Protein AF-H0ETG5-F1 (afdb_monomer_lite)

Radius of gyration: 20.88 Å; chains: 1; bounding box: 58×65×49 Å

Organism: Glarea lozoyensis (strain ATCC 74030 / MF5533) (NCBI:txid1104152)

Sequence (298 aa):
MPDQGTIQVAQPKKNILLLIADGQYGLAGKQHHFVIFDNITTSPAFFRDNGYLTGLIGKIHVGPYSAYPWHVQKESSTRDVAWVADQAEEFFEQATKEEKPFFLTVGYIDPHRDMTRSGFGNQDIFDARTKDVPYDPASVEVPPYINNLEESRFEYSEYYRAISRLDQGVGFILEKLRASGVRLPFIVRCPGAASKGIENPNMVSYVDIFPTFLDWAGLSQKAPKGLAGVSILPIIDKTNVVPESEWKHHVFGSHTFHEPGVWTFLSLQISMARLLGTGFDIRNLWGRRGTSWLDRES

Structure (mmCIF, N/CA/C/O backbone):
data_AF-H0ETG5-F1
#
_entry.id   AF-H0ETG5-F1
#
loop_
_atom_site.group_PDB
_atom_site.id
_atom_site.type_symbol
_atom_site.label_atom_id
_atom_site.label_alt_id
_atom_site.label_comp_id
_atom_site.label_asym_id
_atom_site.label_entity_id
_atom_site.label_seq_id
_atom_site.pdbx_PDB_ins_code
_atom_site.Cartn_x
_atom_site.Cartn_y
_atom_site.Cartn_z
_atom_site.occupancy
_atom_site.B_iso_or_equiv
_atom_site.auth_seq_id
_atom_site.auth_comp_id
_atom_site.auth_asym_id
_atom_site.auth_atom_id
_atom_site.pdbx_PDB_model_num
ATOM 1 N N . MET A 1 1 ? -31.976 42.751 22.469 1.00 30.45 1 MET A N 1
ATOM 2 C CA . MET A 1 1 ? -31.735 41.308 22.663 1.00 30.45 1 MET A CA 1
ATOM 3 C C . MET A 1 1 ? -31.438 40.703 21.303 1.00 30.45 1 MET A C 1
ATOM 5 O O . MET A 1 1 ? -32.350 40.713 20.486 1.00 30.45 1 MET A O 1
ATOM 9 N N . PRO A 1 2 ? -30.198 40.282 21.012 1.00 27.48 2 PRO A N 1
ATOM 10 C CA . PRO A 1 2 ? -29.881 39.625 19.754 1.00 27.48 2 PRO A CA 1
ATOM 11 C C . PRO A 1 2 ? -29.632 38.120 19.945 1.00 27.48 2 PRO A C 1
ATOM 13 O O . PRO A 1 2 ? -28.805 37.706 20.753 1.00 27.48 2 PRO A O 1
ATOM 16 N N . ASP A 1 3 ? -30.435 37.353 19.215 1.00 25.72 3 ASP A N 1
ATOM 17 C CA . ASP A 1 3 ? -30.126 36.134 18.460 1.00 25.72 3 ASP A CA 1
ATOM 18 C C . ASP A 1 3 ? -28.834 35.364 18.824 1.00 25.72 3 ASP A C 1
ATOM 20 O O . ASP A 1 3 ? -27.724 35.756 18.458 1.00 25.72 3 ASP A O 1
ATOM 24 N N . GLN A 1 4 ? -28.979 34.226 19.516 1.00 25.61 4 GLN A N 1
ATOM 25 C CA . GLN A 1 4 ? -27.905 33.244 19.684 1.00 25.61 4 GLN A CA 1
ATOM 26 C C . GLN A 1 4 ? -27.999 32.185 18.583 1.00 25.61 4 GLN A C 1
ATOM 28 O O . GLN A 1 4 ? -28.625 31.137 18.743 1.00 25.61 4 GLN A O 1
ATOM 33 N N . GLY A 1 5 ? -27.334 32.476 17.464 1.00 22.48 5 GLY A N 1
ATOM 34 C CA . GLY A 1 5 ? -27.033 31.503 16.422 1.00 22.48 5 GLY A CA 1
ATOM 35 C C . GLY A 1 5 ? -26.230 30.336 16.995 1.00 22.48 5 GLY A C 1
ATOM 36 O O . GLY A 1 5 ? -25.149 30.501 17.561 1.00 22.48 5 GLY A O 1
ATOM 37 N N . THR A 1 6 ? -26.786 29.139 16.860 1.00 21.72 6 THR A N 1
ATOM 38 C CA . THR A 1 6 ? -26.172 27.874 17.250 1.00 21.72 6 THR A CA 1
ATOM 39 C C . THR A 1 6 ? -24.978 27.616 16.333 1.00 21.72 6 THR A C 1
ATOM 41 O O . THR A 1 6 ? -25.137 27.331 15.148 1.00 21.72 6 THR A O 1
ATOM 44 N N . ILE A 1 7 ? -23.761 27.720 16.870 1.00 20.39 7 ILE A N 1
ATOM 45 C CA . ILE A 1 7 ? -22.547 27.289 16.175 1.00 20.39 7 ILE A CA 1
ATOM 46 C C . ILE A 1 7 ? -22.588 25.757 16.113 1.00 20.39 7 ILE A C 1
ATOM 48 O O . ILE A 1 7 ? -22.225 25.072 17.069 1.00 20.39 7 ILE A O 1
ATOM 52 N N . GLN A 1 8 ? -23.041 25.203 14.987 1.00 18.75 8 GLN A N 1
ATOM 53 C CA . GLN A 1 8 ? -22.759 23.813 14.641 1.00 18.75 8 GLN A CA 1
ATOM 54 C C . GLN A 1 8 ? -21.259 23.694 14.351 1.00 18.75 8 GLN A C 1
ATOM 56 O O . GLN A 1 8 ? -20.796 23.910 13.233 1.00 18.75 8 GLN A O 1
ATOM 61 N N . VAL A 1 9 ? -20.479 23.353 15.377 1.00 20.62 9 VAL A N 1
ATOM 62 C CA . VAL A 1 9 ? -19.105 22.877 15.198 1.00 20.62 9 VAL A CA 1
ATOM 63 C C . VAL A 1 9 ? -19.199 21.474 14.597 1.00 20.62 9 VAL A C 1
ATOM 65 O O . VAL A 1 9 ? -19.322 20.483 15.316 1.00 20.62 9 VAL A O 1
ATOM 68 N N . ALA A 1 10 ? -19.195 21.388 13.267 1.00 21.06 10 ALA A N 1
ATOM 69 C CA . ALA A 1 10 ? -19.053 20.127 12.553 1.00 21.06 10 ALA A CA 1
ATOM 70 C C . ALA A 1 10 ? -17.699 19.498 12.928 1.00 21.06 10 ALA A C 1
ATOM 72 O O . ALA A 1 10 ? -16.641 19.934 12.477 1.00 21.06 10 ALA A O 1
ATOM 73 N N . GLN A 1 11 ? -17.735 18.490 13.800 1.00 20.48 11 GLN A N 1
ATOM 74 C CA . GLN A 1 11 ? -16.584 17.653 14.130 1.00 20.48 11 GLN A CA 1
ATOM 75 C C . GLN A 1 11 ? -16.089 16.976 12.835 1.00 20.48 11 GLN A C 1
ATOM 77 O O . GLN A 1 11 ? -16.896 16.326 12.161 1.00 20.48 11 GLN A O 1
ATOM 82 N N . PRO A 1 12 ? -14.807 17.090 12.439 1.00 26.25 12 PRO A N 1
ATOM 83 C CA . PRO A 1 12 ? -14.309 16.351 11.285 1.00 26.25 12 PRO A CA 1
ATOM 84 C C . PRO A 1 12 ? -14.375 14.849 11.599 1.00 26.25 12 PRO A C 1
ATOM 86 O O . PRO A 1 12 ? -13.766 14.383 12.560 1.00 26.25 12 PRO A O 1
ATOM 89 N N . LYS A 1 13 ? -15.155 14.093 10.814 1.00 29.94 13 LYS A N 1
ATOM 90 C CA . LYS A 1 13 ? -15.347 12.638 10.954 1.00 29.94 13 LYS A CA 1
ATOM 91 C C . LYS A 1 13 ? -13.988 11.906 10.879 1.00 29.94 13 LYS A C 1
ATOM 93 O O . LYS A 1 13 ? -13.446 11.728 9.791 1.00 29.94 13 LYS A O 1
ATOM 98 N N . LYS A 1 14 ? -13.444 11.464 12.020 1.00 37.03 14 LYS A N 1
ATOM 99 C CA . LYS A 1 14 ? -12.186 10.691 12.170 1.00 37.03 14 LYS A CA 1
ATOM 100 C C . LYS A 1 14 ? -12.365 9.197 11.820 1.00 37.03 14 LYS A C 1
ATOM 102 O O . LYS A 1 14 ? -12.048 8.319 12.613 1.00 37.03 14 LYS A O 1
ATOM 107 N N . ASN A 1 15 ? -12.934 8.890 10.654 1.00 41.12 15 ASN A N 1
ATOM 108 C CA . ASN A 1 15 ? -13.636 7.609 10.449 1.00 41.12 15 ASN A CA 1
ATOM 109 C C . ASN A 1 15 ? -13.062 6.714 9.335 1.00 41.12 15 ASN A C 1
ATOM 111 O O . ASN A 1 15 ? -13.741 5.793 8.885 1.00 41.12 15 ASN A O 1
ATOM 115 N N . ILE A 1 16 ? -11.861 7.009 8.829 1.00 46.75 16 ILE A N 1
ATOM 116 C CA . ILE A 1 16 ? -11.413 6.471 7.537 1.00 46.75 16 ILE A CA 1
ATOM 117 C C . ILE A 1 16 ? -9.978 5.985 7.610 1.00 46.75 16 ILE A C 1
ATOM 119 O O . ILE A 1 16 ? -9.098 6.706 8.086 1.00 46.75 16 ILE A O 1
ATOM 123 N N . LEU A 1 17 ? -9.775 4.762 7.120 1.00 50.59 17 LEU A N 1
ATOM 124 C CA . LEU A 1 17 ? -8.512 4.059 7.187 1.00 50.59 17 LEU A CA 1
ATOM 125 C C . LEU A 1 17 ? -8.243 3.307 5.880 1.00 50.59 17 LEU A C 1
ATOM 127 O O . LEU A 1 17 ? -8.940 2.351 5.538 1.00 50.59 17 LEU A O 1
ATOM 131 N N . LEU A 1 18 ? -7.229 3.753 5.143 1.00 40.06 18 LEU A N 1
ATOM 132 C CA . LEU A 1 18 ? -6.772 3.119 3.911 1.00 40.06 18 LEU A CA 1
ATOM 133 C C . LEU A 1 18 ? -5.344 2.623 4.127 1.00 40.06 18 LEU A C 1
ATOM 135 O O . LEU A 1 18 ? -4.454 3.417 4.427 1.00 40.06 18 LEU A O 1
ATOM 139 N N . LEU A 1 19 ? -5.134 1.318 3.969 1.00 48.31 19 LEU A N 1
ATOM 140 C CA . LEU A 1 19 ? -3.806 0.720 3.942 1.00 48.31 19 LEU A CA 1
ATOM 141 C C . LEU A 1 19 ? -3.481 0.315 2.505 1.00 48.31 19 LEU A C 1
ATOM 143 O O . LEU A 1 19 ? -4.121 -0.571 1.936 1.00 48.31 19 LEU A O 1
ATOM 147 N N . ILE A 1 20 ? -2.464 0.957 1.940 1.00 40.94 20 ILE A N 1
ATOM 148 C CA . ILE A 1 20 ? -1.807 0.511 0.713 1.00 40.94 20 ILE A CA 1
ATOM 149 C C . ILE A 1 20 ? -0.526 -0.173 1.177 1.00 40.94 20 ILE A C 1
ATOM 151 O O . ILE A 1 20 ? 0.328 0.477 1.777 1.00 40.94 20 ILE A O 1
ATOM 155 N N . ALA A 1 21 ? -0.435 -1.485 0.988 1.00 37.12 21 ALA A N 1
ATOM 156 C CA . ALA A 1 21 ? 0.714 -2.266 1.430 1.00 37.12 21 ALA A CA 1
ATOM 157 C C . ALA A 1 21 ? 1.105 -3.283 0.359 1.00 37.12 21 ALA A C 1
ATOM 159 O O . ALA A 1 21 ? 0.248 -3.978 -0.191 1.00 37.12 21 ALA A O 1
ATOM 160 N N . ASP A 1 22 ? 2.407 -3.426 0.126 1.00 32.19 22 ASP A N 1
ATOM 161 C CA . ASP A 1 22 ? 2.983 -4.611 -0.492 1.00 32.19 22 ASP A CA 1
ATOM 162 C C . ASP A 1 22 ? 3.127 -5.684 0.606 1.00 32.19 22 ASP A C 1
ATOM 164 O O . ASP A 1 22 ? 4.104 -5.770 1.338 1.00 32.19 22 ASP A O 1
ATOM 168 N N . GLY A 1 23 ? 2.058 -6.453 0.831 1.00 32.25 23 GLY A N 1
ATOM 169 C CA . GLY A 1 23 ? 1.892 -7.257 2.051 1.00 32.25 23 GLY A CA 1
ATOM 170 C C . GLY A 1 23 ? 3.112 -8.101 2.446 1.00 32.25 23 GLY A C 1
ATOM 171 O O . GLY A 1 23 ? 3.624 -8.841 1.612 1.00 32.25 23 GLY A O 1
ATOM 172 N N . GLN A 1 24 ? 3.555 -8.027 3.713 1.00 43.31 24 GLN A N 1
ATOM 173 C CA . GLN A 1 24 ? 4.664 -8.853 4.219 1.00 43.31 24 GLN A CA 1
ATOM 174 C C . GLN A 1 24 ? 4.756 -8.910 5.764 1.00 43.31 24 GLN A C 1
ATOM 176 O O . GLN A 1 24 ? 5.554 -8.223 6.397 1.00 43.31 24 GLN A O 1
ATOM 181 N N . TYR A 1 25 ? 3.999 -9.831 6.370 1.00 39.91 25 TYR A N 1
ATOM 182 C CA . TYR A 1 25 ? 4.439 -10.575 7.560 1.00 39.91 25 TYR A CA 1
ATOM 183 C C . TYR A 1 25 ? 4.266 -12.057 7.261 1.00 39.91 25 TYR A C 1
ATOM 185 O O . TYR A 1 25 ? 3.131 -12.511 7.186 1.00 39.91 25 TYR A O 1
ATOM 193 N N . GLY A 1 26 ? 5.378 -12.773 7.053 1.00 45.50 26 GLY A N 1
ATOM 194 C CA . GLY A 1 26 ? 5.388 -14.204 6.736 1.00 45.50 26 GLY A CA 1
ATOM 195 C C . GLY A 1 26 ? 4.554 -14.522 5.497 1.00 45.50 26 GLY A C 1
ATOM 196 O O . GLY A 1 26 ? 3.374 -14.821 5.618 1.00 45.50 26 GLY A O 1
ATOM 197 N N . LEU A 1 27 ? 5.156 -14.433 4.305 1.00 53.22 27 LEU A N 1
ATOM 198 C CA . LEU A 1 27 ? 4.478 -14.746 3.042 1.00 53.22 27 LEU A CA 1
ATOM 199 C C . LEU A 1 27 ? 3.750 -16.091 3.165 1.00 53.22 27 LEU A C 1
ATOM 201 O O . LEU A 1 27 ? 4.396 -17.143 3.183 1.00 53.22 27 LEU A O 1
ATOM 205 N N . ALA A 1 28 ? 2.414 -16.053 3.213 1.00 54.88 28 ALA A N 1
ATOM 206 C CA . ALA A 1 28 ? 1.577 -17.238 3.090 1.00 54.88 28 ALA A CA 1
ATOM 207 C C . ALA A 1 28 ? 1.639 -17.705 1.628 1.00 54.88 28 ALA A C 1
ATOM 209 O O . ALA A 1 28 ? 0.731 -17.500 0.826 1.00 54.88 28 ALA A O 1
ATOM 210 N N . GLY A 1 29 ? 2.799 -18.236 1.246 1.00 54.94 29 GLY A N 1
ATOM 211 C CA . GLY A 1 29 ? 3.072 -18.791 -0.067 1.00 54.94 29 GLY A CA 1
ATOM 212 C C . GLY A 1 29 ? 2.602 -20.237 -0.138 1.00 54.94 29 GLY A C 1
ATOM 213 O O . GLY A 1 29 ? 2.692 -20.981 0.842 1.00 54.94 29 GLY A O 1
ATOM 214 N N . LYS A 1 30 ? 2.155 -20.655 -1.328 1.00 55.03 30 LYS A N 1
ATOM 215 C CA . LYS A 1 30 ? 1.654 -22.016 -1.587 1.00 55.03 30 LYS A CA 1
ATOM 216 C C . LYS A 1 30 ? 2.641 -23.118 -1.178 1.00 55.03 30 LYS A C 1
ATOM 218 O O . LYS A 1 30 ? 2.188 -24.204 -0.845 1.00 55.03 30 LYS A O 1
ATOM 223 N N . GLN A 1 31 ? 3.955 -22.858 -1.206 1.00 58.12 31 GLN A N 1
ATOM 224 C CA . GLN A 1 31 ? 4.982 -23.854 -0.870 1.00 58.12 31 GLN A CA 1
ATOM 225 C C . GLN A 1 31 ? 5.400 -23.885 0.608 1.00 58.12 31 GLN A C 1
ATOM 227 O O . GLN A 1 31 ? 5.929 -24.898 1.056 1.00 58.12 31 GLN A O 1
ATOM 232 N N . HIS A 1 32 ? 5.215 -22.798 1.362 1.00 61.53 32 HIS A N 1
ATOM 233 C CA . HIS A 1 32 ? 5.801 -22.674 2.705 1.00 61.53 32 HIS A CA 1
ATOM 234 C C . HIS A 1 32 ? 4.783 -22.818 3.840 1.00 61.53 32 HIS A C 1
ATOM 236 O O . HIS A 1 32 ? 5.190 -22.982 4.985 1.00 61.53 32 HIS A O 1
ATOM 242 N N . HIS A 1 33 ? 3.478 -22.790 3.534 1.00 68.81 33 HIS A N 1
ATOM 243 C CA . HIS A 1 33 ? 2.388 -22.990 4.501 1.00 68.81 33 HIS A CA 1
ATOM 244 C C . HIS A 1 33 ? 2.453 -22.075 5.740 1.00 68.81 33 HIS A C 1
ATOM 246 O O . HIS A 1 33 ? 1.844 -22.382 6.764 1.00 68.81 33 HIS A O 1
ATOM 252 N N . PHE A 1 34 ? 3.162 -20.943 5.656 1.00 73.38 34 PHE A N 1
ATOM 253 C CA . PHE A 1 34 ? 3.165 -19.953 6.723 1.00 73.38 34 PHE A CA 1
ATOM 254 C C . PHE A 1 34 ? 1.763 -19.382 6.884 1.00 73.38 34 PHE A C 1
ATOM 256 O O . PHE A 1 34 ? 1.165 -18.869 5.938 1.00 73.38 34 PHE A O 1
ATOM 263 N N . VAL A 1 35 ? 1.256 -19.484 8.102 1.00 75.38 35 VAL A N 1
ATOM 264 C CA . VAL A 1 35 ? -0.015 -18.916 8.522 1.00 75.38 35 VAL A CA 1
ATOM 265 C C . VAL A 1 35 ? 0.173 -18.282 9.892 1.00 75.38 35 VAL A C 1
ATOM 267 O O . VAL A 1 35 ? 1.057 -18.679 10.656 1.00 75.38 35 VAL A O 1
ATOM 270 N N . ILE A 1 36 ? -0.638 -17.276 10.200 1.00 74.38 36 ILE A N 1
ATOM 271 C CA . ILE A 1 36 ? -0.694 -16.720 11.550 1.00 74.38 36 ILE A CA 1
ATOM 272 C C . ILE A 1 36 ? -1.330 -17.730 12.513 1.00 74.38 36 ILE A C 1
ATOM 274 O O . ILE A 1 36 ? -2.101 -18.595 12.102 1.00 74.38 36 ILE A O 1
ATOM 278 N N . PHE A 1 37 ? -1.019 -17.607 13.803 1.00 77.12 37 PHE A N 1
ATOM 279 C CA . PHE A 1 37 ? -1.675 -18.397 14.843 1.00 77.12 37 PHE A CA 1
ATOM 280 C C . PHE A 1 37 ? -3.140 -17.972 15.024 1.00 77.12 37 PHE A C 1
ATOM 282 O O . PHE A 1 37 ? -3.463 -16.788 14.919 1.00 77.12 37 PHE A O 1
ATOM 289 N N . ASP A 1 38 ? -4.007 -18.923 15.378 1.00 80.12 38 ASP A N 1
ATOM 290 C CA . ASP A 1 38 ? -5.460 -18.713 15.513 1.00 80.12 38 ASP A CA 1
ATOM 291 C C . ASP A 1 38 ? -5.851 -17.653 16.559 1.00 80.12 38 ASP A C 1
ATOM 293 O O . ASP A 1 38 ? -6.933 -17.074 16.499 1.00 80.12 38 ASP A O 1
ATOM 297 N N . ASN A 1 39 ? -4.978 -17.385 17.533 1.00 79.31 39 ASN A N 1
ATOM 298 C CA . ASN A 1 39 ? -5.208 -16.400 18.589 1.00 79.31 39 ASN A CA 1
ATOM 299 C C . ASN A 1 39 ? -4.813 -14.965 18.197 1.00 79.31 39 ASN A C 1
ATOM 301 O O . ASN A 1 39 ? -4.944 -14.056 19.019 1.00 79.31 39 ASN A O 1
ATOM 305 N N . ILE A 1 40 ? -4.307 -14.748 16.979 1.00 80.75 40 ILE A N 1
ATOM 306 C CA . ILE A 1 40 ? -3.924 -13.423 16.495 1.00 80.75 40 ILE A CA 1
ATOM 307 C C . ILE A 1 40 ? -5.141 -12.724 15.895 1.00 80.75 40 ILE A C 1
ATOM 309 O O . ILE A 1 40 ? -5.690 -13.136 14.875 1.00 80.75 40 ILE A O 1
ATOM 313 N N . THR A 1 41 ? -5.538 -11.605 16.499 1.00 83.56 41 THR A N 1
ATOM 314 C CA . THR A 1 41 ? -6.557 -10.727 15.920 1.00 83.56 41 THR A CA 1
ATOM 315 C C . THR A 1 41 ? -5.961 -9.927 14.766 1.00 83.56 41 THR A C 1
ATOM 317 O O . THR A 1 41 ? -5.024 -9.152 14.953 1.00 83.56 41 THR A O 1
ATOM 320 N N . THR A 1 42 ? -6.522 -10.088 13.570 1.00 85.69 42 THR A N 1
ATOM 321 C CA . THR A 1 42 ? -6.094 -9.354 12.374 1.00 85.69 42 THR A CA 1
ATOM 322 C C . THR A 1 42 ? -6.796 -8.002 12.267 1.00 85.69 42 THR A C 1
ATOM 324 O O . THR A 1 42 ? -7.896 -7.817 12.789 1.00 85.69 42 THR A O 1
ATOM 327 N N . SER A 1 43 ? -6.200 -7.051 11.541 1.00 85.06 43 SER A N 1
ATOM 328 C CA . SER A 1 43 ? -6.828 -5.753 11.261 1.00 85.06 43 SER A CA 1
ATOM 329 C C . SER A 1 43 ? -8.246 -5.871 10.675 1.00 85.06 43 SER A C 1
ATOM 331 O O . SER A 1 43 ? -9.149 -5.242 11.226 1.00 85.06 43 SER A O 1
ATOM 333 N N . PRO A 1 44 ? -8.511 -6.668 9.615 1.00 86.94 44 PRO A N 1
ATOM 334 C CA . PRO A 1 44 ? -9.871 -6.795 9.094 1.00 86.94 44 PRO A CA 1
ATOM 335 C C . PRO A 1 44 ? -10.850 -7.417 10.092 1.00 86.94 44 PRO A C 1
ATOM 337 O O . PRO A 1 44 ? -11.991 -6.967 10.126 1.00 86.94 44 PRO A O 1
ATOM 340 N N . ALA A 1 45 ? -10.430 -8.383 10.920 1.00 89.25 45 ALA A N 1
ATOM 341 C CA . ALA A 1 45 ? -11.278 -8.917 11.989 1.00 89.25 45 ALA A CA 1
ATOM 342 C C . ALA A 1 45 ? -11.612 -7.830 13.019 1.00 89.25 45 ALA A C 1
ATOM 344 O O . ALA A 1 45 ? -12.778 -7.556 13.288 1.00 89.25 45 ALA A O 1
ATOM 345 N N . PHE A 1 46 ? -10.589 -7.127 13.508 1.00 89.25 46 PHE A N 1
ATOM 346 C CA . PHE A 1 46 ? -10.746 -6.082 14.510 1.00 89.25 46 PHE A CA 1
ATOM 347 C C . PHE A 1 46 ? -11.679 -4.954 14.052 1.00 89.25 46 PHE A C 1
ATOM 349 O O . PHE A 1 46 ? -12.600 -4.572 14.774 1.00 89.25 46 PHE A O 1
ATOM 356 N N . PHE A 1 47 ? -11.442 -4.396 12.862 1.00 86.94 47 PHE A N 1
ATOM 357 C CA . PHE A 1 47 ? -12.240 -3.278 12.356 1.00 86.94 47 PHE A CA 1
ATOM 358 C C . PHE A 1 47 ? -13.677 -3.706 12.053 1.00 86.94 47 PHE A C 1
ATOM 360 O O . PHE A 1 47 ? -14.610 -2.968 12.377 1.00 86.94 47 PHE A O 1
ATOM 367 N N . ARG A 1 48 ? -13.872 -4.922 11.530 1.00 91.69 48 ARG A N 1
ATOM 368 C CA . ARG A 1 48 ? -15.201 -5.509 11.330 1.00 91.69 48 ARG A CA 1
ATOM 369 C C . ARG A 1 48 ? -15.983 -5.600 12.638 1.00 91.69 48 ARG A C 1
ATOM 371 O O . ARG A 1 48 ? -17.103 -5.098 12.700 1.00 91.69 48 ARG A O 1
ATOM 378 N N . ASP A 1 49 ? -15.379 -6.154 13.685 1.00 93.69 49 ASP A N 1
ATOM 379 C CA . ASP A 1 49 ? -16.018 -6.303 15.002 1.00 93.69 49 ASP A CA 1
ATOM 380 C C . ASP A 1 49 ? -16.295 -4.950 15.682 1.00 93.69 49 ASP A C 1
ATOM 382 O O . ASP A 1 49 ? -17.105 -4.853 16.603 1.00 93.69 49 ASP A O 1
ATOM 386 N N . ASN A 1 50 ? -15.657 -3.880 15.200 1.00 91.19 50 ASN A N 1
ATOM 387 C CA . ASN A 1 50 ? -15.850 -2.510 15.667 1.00 91.19 50 ASN A CA 1
ATOM 388 C C . ASN A 1 50 ? -16.701 -1.646 14.722 1.00 91.19 50 ASN A C 1
ATOM 390 O O . ASN A 1 50 ? -16.677 -0.420 14.829 1.00 91.19 50 ASN A O 1
ATOM 394 N N . GLY A 1 51 ? -17.485 -2.268 13.836 1.00 89.25 51 GLY A N 1
ATOM 395 C CA . GLY A 1 51 ? -18.511 -1.587 13.041 1.00 89.25 51 GLY A CA 1
ATOM 396 C C . GLY A 1 51 ? -18.010 -0.926 11.756 1.00 89.25 51 GLY A C 1
ATOM 397 O O . GLY A 1 51 ? -18.748 -0.146 11.155 1.00 89.25 51 GLY A O 1
ATOM 398 N N . TYR A 1 52 ? -16.785 -1.229 11.319 1.00 90.75 52 TYR A N 1
ATOM 399 C CA . TYR A 1 52 ? -16.252 -0.740 10.049 1.00 90.75 52 TYR A CA 1
ATOM 400 C C . TYR A 1 52 ? -16.652 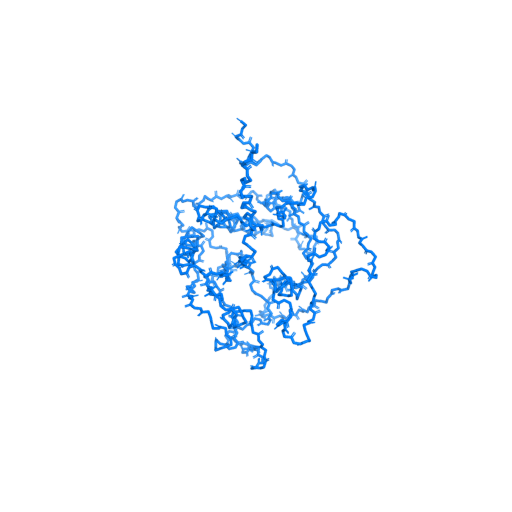-1.672 8.903 1.00 90.75 52 TYR A C 1
ATOM 402 O O . TYR A 1 52 ? -16.600 -2.899 9.030 1.00 90.75 52 TYR A O 1
ATOM 410 N N . LEU A 1 53 ? -16.969 -1.092 7.744 1.00 90.12 53 LEU A N 1
ATOM 411 C CA . LEU A 1 53 ? -16.950 -1.823 6.483 1.00 90.12 53 LEU A CA 1
ATOM 412 C C . LEU A 1 53 ? -15.495 -2.175 6.156 1.00 90.12 53 LEU A C 1
ATOM 414 O O . LEU A 1 53 ? -14.627 -1.306 6.131 1.00 90.12 53 LEU A O 1
ATOM 418 N N . THR A 1 54 ? -15.208 -3.449 5.915 1.00 90.75 54 THR A N 1
ATOM 419 C CA . THR A 1 54 ? -13.839 -3.914 5.662 1.00 90.75 54 THR A CA 1
ATOM 420 C C . THR A 1 54 ? -13.715 -4.449 4.246 1.00 90.75 54 THR A C 1
ATOM 422 O O . THR A 1 54 ? -14.540 -5.257 3.818 1.00 90.75 54 THR A O 1
ATOM 425 N N . GLY A 1 55 ? -12.698 -3.992 3.520 1.00 89.44 55 GLY A N 1
ATOM 426 C CA . GLY A 1 55 ? -12.498 -4.310 2.109 1.00 89.44 55 GLY A CA 1
ATOM 427 C C . GLY A 1 55 ? -11.085 -4.776 1.785 1.00 89.44 55 GLY A C 1
ATOM 428 O O . GLY A 1 55 ? -10.117 -4.327 2.405 1.00 89.44 55 GLY A O 1
ATOM 429 N N . LEU A 1 56 ? -10.985 -5.637 0.780 1.00 89.88 56 LEU A N 1
ATOM 430 C CA . LEU A 1 56 ? -9.752 -6.045 0.118 1.00 89.88 56 LEU A CA 1
ATOM 431 C C . LEU A 1 56 ? -9.920 -5.900 -1.395 1.00 89.88 56 LEU A C 1
ATOM 433 O O . LEU A 1 56 ? -10.883 -6.428 -1.954 1.00 89.88 56 LEU A O 1
ATOM 437 N N . ILE A 1 57 ? -8.958 -5.252 -2.049 1.00 90.25 57 ILE A N 1
ATOM 438 C CA . ILE A 1 57 ? -8.855 -5.184 -3.511 1.00 90.25 57 ILE A CA 1
ATOM 439 C C . ILE A 1 57 ? -7.437 -5.579 -3.925 1.00 90.25 57 ILE A C 1
ATOM 441 O O . ILE A 1 57 ? -6.461 -5.053 -3.388 1.00 90.25 57 ILE A O 1
ATOM 445 N N . GLY A 1 58 ? -7.324 -6.478 -4.903 1.00 88.12 58 GLY A N 1
ATOM 446 C CA . GLY A 1 58 ? -6.045 -6.888 -5.481 1.00 88.12 58 GLY A CA 1
ATOM 447 C C . GLY A 1 58 ? -5.411 -8.087 -4.777 1.00 88.12 58 GLY A C 1
ATOM 448 O O . GLY A 1 58 ? -6.092 -9.051 -4.429 1.00 88.12 58 GLY A O 1
ATOM 449 N N . LYS A 1 59 ? -4.089 -8.068 -4.628 1.00 81.12 59 LYS A N 1
ATOM 450 C CA . LYS A 1 59 ? -3.301 -9.202 -4.143 1.00 81.12 59 LYS A CA 1
ATOM 451 C C . LYS A 1 59 ? -3.456 -9.407 -2.638 1.00 81.12 59 LYS A C 1
ATOM 453 O O . LYS A 1 59 ? -3.295 -8.478 -1.850 1.00 81.12 59 LYS A O 1
ATOM 458 N N . ILE A 1 60 ? -3.605 -10.668 -2.245 1.00 78.81 60 ILE A N 1
ATOM 459 C CA . ILE A 1 60 ? -3.495 -11.133 -0.864 1.00 78.81 60 ILE A CA 1
ATOM 460 C C . ILE A 1 60 ? -2.460 -12.255 -0.762 1.00 78.81 60 ILE A C 1
ATOM 462 O O . ILE A 1 60 ? -2.393 -13.112 -1.633 1.00 78.81 60 ILE A O 1
ATOM 466 N N . HIS A 1 61 ? -1.645 -12.244 0.295 1.00 76.88 61 HIS A N 1
ATOM 467 C CA . HIS A 1 61 ? -0.635 -13.268 0.614 1.00 76.88 61 HIS A CA 1
ATOM 468 C C . HIS A 1 61 ? -0.615 -13.539 2.131 1.00 76.88 61 HIS A C 1
ATOM 470 O O . HIS A 1 61 ? 0.434 -13.525 2.778 1.00 76.88 61 HIS A O 1
ATOM 476 N N . VAL A 1 62 ? -1.794 -13.744 2.719 1.00 75.56 62 VAL A N 1
ATOM 477 C CA . VAL A 1 62 ? -1.947 -14.046 4.149 1.00 75.56 62 VAL A CA 1
ATOM 478 C C . VAL A 1 62 ? -2.776 -15.310 4.354 1.00 75.56 62 VAL A C 1
ATOM 480 O O . VAL A 1 62 ? -3.537 -15.713 3.476 1.00 75.56 62 VAL A O 1
ATOM 483 N N . GLY A 1 63 ? -2.628 -15.944 5.514 1.00 74.19 63 GLY A N 1
ATOM 484 C CA . GLY A 1 63 ? -3.391 -17.130 5.885 1.00 74.19 63 GLY A CA 1
ATOM 485 C C . GLY A 1 63 ? -3.393 -17.355 7.402 1.00 74.19 63 GLY A C 1
ATOM 486 O O . GLY A 1 63 ? -2.498 -16.837 8.067 1.00 74.19 63 GLY A O 1
ATOM 487 N N . PRO A 1 64 ? -4.369 -18.107 7.948 1.00 82.75 64 PRO A N 1
ATOM 488 C CA . PRO A 1 64 ? -5.450 -18.761 7.208 1.00 82.75 64 PRO A CA 1
ATOM 489 C C . PRO A 1 64 ? -6.541 -17.756 6.800 1.00 82.75 64 PRO A C 1
ATOM 491 O O . PRO A 1 64 ? -6.767 -16.772 7.497 1.00 82.75 64 PRO A O 1
ATOM 494 N N . TYR A 1 65 ? -7.248 -18.002 5.690 1.00 82.56 65 TYR A N 1
ATOM 495 C CA . TYR A 1 65 ? -8.295 -17.089 5.188 1.00 82.56 65 TYR A CA 1
ATOM 496 C C . TYR A 1 65 ? -9.386 -16.788 6.226 1.00 82.56 65 TYR A C 1
ATOM 498 O O . TYR A 1 65 ? -9.880 -15.666 6.296 1.00 82.56 65 TYR A O 1
ATOM 506 N N . SER A 1 66 ? -9.723 -17.762 7.078 1.00 87.19 66 SER A N 1
ATOM 507 C CA . SER A 1 66 ? -10.692 -17.590 8.168 1.00 87.19 66 SER A CA 1
ATOM 508 C C . SER A 1 66 ? -10.305 -16.485 9.155 1.00 87.19 66 SER A C 1
ATOM 510 O O . SER A 1 66 ? -11.189 -15.868 9.745 1.00 87.19 66 SER A O 1
ATOM 512 N N . ALA A 1 67 ? -9.010 -16.201 9.311 1.00 85.62 67 ALA A N 1
ATOM 513 C CA . ALA A 1 67 ? -8.523 -15.157 10.202 1.00 85.62 67 ALA A CA 1
ATOM 514 C C . ALA A 1 67 ? -8.637 -13.744 9.604 1.00 85.62 67 ALA A C 1
ATOM 516 O O . ALA A 1 67 ? -8.453 -12.769 10.332 1.00 85.62 67 ALA A O 1
ATOM 517 N N . TYR A 1 68 ? -8.969 -13.597 8.315 1.00 87.69 68 TYR A N 1
ATOM 518 C CA . TYR A 1 68 ? -9.070 -12.300 7.636 1.00 87.69 68 TYR A CA 1
ATOM 519 C C . TYR A 1 68 ? -10.474 -12.066 7.045 1.00 87.69 68 TYR A C 1
ATOM 521 O O . TYR A 1 68 ? -10.691 -12.162 5.838 1.00 87.69 68 TYR A O 1
ATOM 529 N N . PRO A 1 69 ? -11.472 -11.748 7.885 1.00 91.81 69 PRO A N 1
ATOM 530 C CA . PRO A 1 69 ? -12.875 -11.752 7.486 1.00 91.81 69 PRO A CA 1
ATOM 531 C C . PRO A 1 69 ? -13.326 -10.405 6.889 1.00 91.81 69 PRO A C 1
ATOM 533 O O . PRO A 1 69 ? -14.185 -9.728 7.461 1.00 91.81 69 PRO A O 1
ATOM 536 N N . TRP A 1 70 ? -12.791 -9.993 5.735 1.00 91.56 70 TRP A N 1
ATOM 537 C CA . TRP A 1 70 ? -13.300 -8.796 5.042 1.00 91.56 70 TRP A CA 1
ATOM 538 C C . TRP A 1 70 ? -14.765 -8.964 4.615 1.00 91.56 70 TRP A C 1
ATOM 540 O O . TRP A 1 70 ? -15.177 -10.058 4.225 1.00 91.56 70 TRP A O 1
ATOM 550 N N . HIS A 1 71 ? -15.539 -7.876 4.656 1.00 95.12 71 HIS A N 1
ATOM 551 C CA . HIS A 1 71 ? -16.904 -7.845 4.119 1.00 95.12 71 HIS A CA 1
ATOM 552 C C . HIS A 1 71 ? -16.909 -7.880 2.589 1.00 95.12 71 HIS A C 1
ATOM 554 O O . HIS A 1 71 ? -17.709 -8.594 1.992 1.00 95.12 71 HIS A O 1
ATOM 560 N N . VAL A 1 72 ? -16.008 -7.113 1.969 1.00 94.69 72 VAL A N 1
ATOM 561 C CA . VAL A 1 72 ? -15.846 -7.033 0.515 1.00 94.69 72 VAL A CA 1
ATOM 562 C C . VAL A 1 72 ? -14.475 -7.581 0.146 1.00 94.69 72 VAL A C 1
ATOM 564 O O . VAL A 1 72 ? -13.461 -7.112 0.658 1.00 94.69 72 VAL A O 1
ATOM 567 N N . GLN A 1 73 ? -14.438 -8.573 -0.741 1.00 93.19 73 GLN A N 1
ATOM 568 C CA . GLN A 1 73 ? -13.202 -9.194 -1.215 1.00 93.19 73 GLN A CA 1
ATOM 569 C C . GLN A 1 73 ? -13.210 -9.221 -2.741 1.00 93.19 73 GLN A C 1
ATOM 571 O O . GLN A 1 73 ? -14.019 -9.912 -3.359 1.00 93.19 73 GLN A O 1
ATOM 576 N N . LYS A 1 74 ? -12.322 -8.430 -3.342 1.00 93.62 74 LYS A N 1
ATOM 577 C CA . LYS A 1 74 ? -12.093 -8.324 -4.787 1.00 93.62 74 LYS A CA 1
ATOM 578 C C . LYS A 1 74 ? -10.647 -8.721 -5.077 1.00 93.62 74 LYS A C 1
ATOM 580 O O . LYS A 1 74 ? -9.832 -7.907 -5.515 1.00 93.62 74 LYS A O 1
ATOM 585 N N . GLU A 1 75 ? -10.316 -9.968 -4.752 1.00 91.12 75 GLU A N 1
ATOM 586 C CA . GLU A 1 75 ? -8.992 -10.517 -5.032 1.00 91.12 75 GLU A CA 1
ATOM 587 C C . GLU A 1 75 ? -8.720 -10.527 -6.533 1.00 91.12 75 GLU A C 1
ATOM 589 O O . GLU A 1 75 ? -9.565 -10.928 -7.335 1.00 91.12 75 GLU A O 1
ATOM 594 N N . SER A 1 76 ? -7.535 -10.068 -6.920 1.00 89.06 76 SER A N 1
ATOM 595 C CA . SER A 1 76 ? -7.156 -9.999 -8.325 1.00 89.06 76 SER A CA 1
ATOM 596 C C . SER A 1 76 ? -5.645 -10.010 -8.488 1.00 89.06 76 SER A C 1
ATOM 598 O O . SER A 1 76 ? -4.912 -9.398 -7.711 1.00 89.06 76 SER A O 1
ATOM 600 N N . SER A 1 77 ? -5.182 -10.690 -9.535 1.00 88.56 77 SER A N 1
ATOM 601 C CA . SER A 1 77 ? -3.794 -10.643 -10.001 1.00 88.56 77 SER A CA 1
ATOM 602 C C . SER A 1 77 ? -3.575 -9.589 -11.089 1.00 88.56 77 SER A C 1
ATOM 604 O O . SER A 1 77 ? -2.546 -9.621 -11.764 1.00 88.56 77 SER A O 1
ATOM 606 N N . THR A 1 78 ? -4.549 -8.704 -11.315 1.00 93.19 78 THR A N 1
ATOM 607 C CA . THR A 1 78 ? -4.436 -7.655 -12.327 1.00 93.19 78 THR A CA 1
ATOM 608 C C . THR A 1 78 ? -3.342 -6.645 -11.981 1.00 93.19 78 THR A C 1
ATOM 610 O O . THR A 1 78 ? -3.094 -6.338 -10.813 1.00 93.19 78 THR A O 1
ATOM 613 N N . ARG A 1 79 ? -2.711 -6.110 -13.025 1.00 93.62 79 ARG A N 1
ATOM 614 C CA . ARG A 1 79 ? -1.843 -4.925 -12.970 1.00 93.62 79 ARG A CA 1
ATOM 615 C C . ARG A 1 79 ? -2.546 -3.676 -13.503 1.00 93.62 79 ARG A C 1
ATOM 617 O O . ARG A 1 79 ? -1.949 -2.607 -13.530 1.00 93.62 79 ARG A O 1
ATOM 624 N N . ASP A 1 80 ? -3.809 -3.801 -13.916 1.00 96.44 80 ASP A N 1
ATOM 625 C CA . ASP A 1 80 ? -4.618 -2.659 -14.321 1.00 96.44 80 ASP A CA 1
ATOM 626 C C . ASP A 1 80 ? -5.003 -1.836 -13.089 1.00 96.44 80 ASP A C 1
ATOM 628 O O . ASP A 1 80 ? -5.921 -2.161 -12.331 1.00 96.44 80 ASP A O 1
ATOM 632 N N . VAL A 1 81 ? -4.249 -0.765 -12.878 1.00 93.88 81 VAL A N 1
ATOM 633 C CA . VAL A 1 81 ? -4.406 0.126 -11.732 1.00 93.88 81 VAL A CA 1
ATOM 634 C C . VAL A 1 81 ? -5.664 0.989 -11.805 1.00 93.88 81 VAL A C 1
ATOM 636 O O . VAL A 1 81 ? -6.152 1.444 -10.771 1.00 93.88 81 VAL A O 1
ATOM 639 N N . ALA A 1 82 ? -6.216 1.195 -13.001 1.00 96.75 82 ALA A N 1
ATOM 640 C CA . ALA A 1 82 ? -7.447 1.945 -13.179 1.00 96.75 82 ALA A CA 1
ATOM 641 C C . ALA A 1 82 ? -8.653 1.090 -12.770 1.00 96.75 82 ALA A C 1
ATOM 643 O O . ALA A 1 82 ? -9.519 1.564 -12.038 1.00 96.75 82 ALA A O 1
ATOM 644 N N . TRP A 1 83 ? -8.634 -0.203 -13.113 1.00 96.75 83 TRP A N 1
ATOM 645 C CA . TRP A 1 83 ? -9.601 -1.168 -12.587 1.00 96.75 83 TRP A CA 1
ATOM 646 C C . TRP A 1 83 ? -9.577 -1.217 -11.053 1.00 96.75 83 TRP A C 1
ATOM 648 O O . TRP A 1 83 ? -10.631 -1.195 -10.420 1.00 96.75 83 TRP A O 1
ATOM 658 N N . VAL A 1 84 ? -8.387 -1.233 -10.435 1.00 94.25 84 VAL A N 1
ATOM 659 C CA . VAL A 1 84 ? -8.257 -1.212 -8.963 1.00 94.25 84 VAL A CA 1
ATOM 660 C C . VAL A 1 84 ? -8.920 0.037 -8.374 1.00 94.25 84 VAL A C 1
ATOM 662 O O . VAL A 1 84 ? -9.609 -0.057 -7.356 1.00 94.25 84 VAL A O 1
ATOM 665 N N . ALA A 1 85 ? -8.752 1.193 -9.020 1.00 93.62 85 ALA A N 1
ATOM 666 C CA . ALA A 1 85 ? -9.382 2.436 -8.592 1.00 93.62 85 ALA A CA 1
ATOM 667 C C . ALA A 1 85 ? -10.910 2.415 -8.733 1.00 93.62 85 ALA A C 1
ATOM 669 O O . ALA A 1 85 ? -11.597 2.890 -7.829 1.00 93.62 85 ALA A O 1
ATOM 670 N N . ASP A 1 86 ? -11.444 1.816 -9.798 1.00 96.94 86 ASP A N 1
ATOM 671 C CA . ASP A 1 86 ? -12.892 1.664 -9.981 1.00 96.94 86 ASP A CA 1
ATOM 672 C C . ASP A 1 86 ? -13.493 0.735 -8.911 1.00 96.94 86 ASP A C 1
ATOM 674 O O . ASP A 1 86 ? -14.532 1.035 -8.328 1.00 96.94 86 ASP A O 1
ATOM 678 N N . GLN A 1 87 ? -12.796 -0.350 -8.549 1.00 96.88 87 GLN A N 1
ATOM 679 C CA . GLN A 1 87 ? -13.225 -1.204 -7.432 1.00 96.88 87 GLN A CA 1
ATOM 680 C C . GLN A 1 87 ? -13.170 -0.478 -6.079 1.00 96.88 87 GLN A C 1
ATOM 682 O O . GLN A 1 87 ? -13.976 -0.758 -5.189 1.00 96.88 87 GLN A O 1
ATOM 687 N N . ALA A 1 88 ? -12.225 0.450 -5.903 1.00 90.81 88 ALA A N 1
ATOM 688 C CA . ALA A 1 88 ? -12.152 1.271 -4.699 1.00 90.81 88 ALA A CA 1
ATOM 689 C C . ALA A 1 88 ? -13.304 2.285 -4.644 1.00 90.81 88 ALA A C 1
ATOM 691 O O . ALA A 1 88 ? -13.877 2.483 -3.575 1.00 90.81 88 ALA A O 1
ATOM 692 N N . GLU A 1 89 ? -13.683 2.876 -5.780 1.00 93.31 89 GLU A N 1
ATOM 693 C CA . GLU A 1 89 ? -14.856 3.748 -5.894 1.00 93.31 89 GLU A CA 1
ATOM 694 C C . GLU A 1 89 ? -16.143 3.013 -5.502 1.00 93.31 89 GLU A C 1
ATOM 696 O O . GLU A 1 89 ? -16.837 3.485 -4.601 1.00 93.31 89 GLU A O 1
ATOM 701 N N . GLU A 1 90 ? -16.399 1.822 -6.063 1.00 95.75 90 GLU A N 1
ATOM 702 C CA . GLU A 1 90 ? -17.547 0.976 -5.682 1.00 95.75 90 GLU A CA 1
ATOM 703 C C . GLU A 1 90 ? -17.597 0.748 -4.158 1.00 95.75 90 GLU A C 1
ATOM 705 O O . GLU A 1 90 ? -18.652 0.828 -3.520 1.00 95.75 90 GLU A O 1
ATOM 710 N N . PHE A 1 91 ? -16.437 0.492 -3.544 1.00 92.06 91 PHE A N 1
ATOM 711 C CA . PHE A 1 91 ? -16.333 0.291 -2.102 1.00 92.06 91 PHE A CA 1
ATOM 712 C C . PHE A 1 91 ? -16.628 1.571 -1.302 1.00 92.06 91 PHE A C 1
ATOM 714 O O . PHE A 1 91 ? -17.304 1.516 -0.269 1.00 92.06 91 PHE A O 1
ATOM 721 N N . PHE A 1 92 ? -16.150 2.734 -1.755 1.00 86.62 92 PHE A N 1
ATOM 722 C CA . PHE A 1 92 ? -16.427 4.018 -1.102 1.00 86.62 92 PHE A CA 1
ATOM 723 C C . PHE A 1 92 ? -17.904 4.406 -1.205 1.00 86.62 92 PHE A C 1
ATOM 725 O O . PHE A 1 92 ? -18.480 4.900 -0.229 1.00 86.62 92 PHE A O 1
ATOM 732 N N . GLU A 1 93 ? -18.534 4.151 -2.350 1.00 90.00 93 GLU A N 1
ATOM 733 C CA . GLU A 1 93 ? -19.972 4.333 -2.542 1.00 90.00 93 GLU A CA 1
ATOM 734 C C . GLU A 1 93 ? -20.773 3.446 -1.587 1.00 90.00 93 GLU A C 1
ATOM 736 O O . GLU A 1 93 ? -21.704 3.924 -0.934 1.00 90.00 93 GLU A O 1
ATOM 741 N N . GLN A 1 94 ? -20.370 2.180 -1.426 1.00 91.00 94 GLN A N 1
ATOM 742 C CA . GLN A 1 94 ? -20.986 1.276 -0.458 1.00 91.00 94 GLN A CA 1
ATOM 743 C C . GLN A 1 94 ? -20.832 1.790 0.980 1.00 91.00 94 GLN A C 1
ATOM 745 O O . GLN A 1 94 ? -21.825 1.871 1.705 1.00 91.00 94 GLN A O 1
ATOM 750 N N . ALA A 1 95 ? -19.620 2.175 1.391 1.00 86.12 95 ALA A N 1
ATOM 751 C CA . ALA A 1 95 ? -19.371 2.724 2.726 1.00 86.12 95 ALA A CA 1
ATOM 752 C C . ALA A 1 95 ? -20.229 3.969 3.000 1.00 86.12 95 ALA A C 1
ATOM 754 O O . ALA A 1 95 ? -20.784 4.120 4.089 1.00 86.12 95 ALA A O 1
ATOM 755 N N . THR A 1 96 ? -20.374 4.830 1.990 1.00 84.12 96 THR A N 1
ATOM 756 C CA . THR A 1 96 ? -21.187 6.049 2.059 1.00 84.12 96 THR A CA 1
ATOM 757 C C . THR A 1 96 ? -22.669 5.717 2.193 1.00 84.12 96 THR A C 1
ATOM 759 O O . THR A 1 96 ? -23.334 6.254 3.075 1.00 84.12 96 THR A O 1
ATOM 762 N N . LYS A 1 97 ? -23.179 4.797 1.368 1.00 89.31 97 LYS A N 1
ATOM 763 C CA . LYS A 1 97 ? -24.577 4.348 1.388 1.00 89.31 97 LYS A CA 1
ATOM 764 C C . LYS A 1 97 ? -24.962 3.673 2.705 1.00 89.31 97 LYS A C 1
ATOM 766 O O . LYS A 1 97 ? -26.085 3.838 3.166 1.00 89.31 97 LYS A O 1
ATOM 771 N N . GLU A 1 98 ? -24.053 2.897 3.288 1.00 88.69 98 GLU A N 1
ATOM 772 C CA . GLU A 1 98 ? -24.261 2.240 4.584 1.00 88.69 98 GLU A CA 1
ATOM 773 C C . GLU A 1 98 ? -23.971 3.162 5.779 1.00 88.69 98 GLU A C 1
ATOM 775 O O . GLU A 1 98 ? -24.150 2.742 6.920 1.00 88.69 98 GLU A O 1
ATOM 780 N N . GLU A 1 99 ? -23.500 4.389 5.529 1.00 87.25 99 GLU A N 1
ATOM 781 C CA . GLU A 1 99 ? -23.047 5.348 6.542 1.00 87.25 99 GLU A CA 1
ATOM 782 C C . GLU A 1 99 ? -22.009 4.762 7.518 1.00 87.25 99 GLU A C 1
ATOM 784 O O . GLU A 1 99 ? -21.911 5.167 8.681 1.00 87.25 99 GLU A O 1
ATOM 789 N N . LYS A 1 100 ? -21.198 3.808 7.045 1.00 83.31 100 LYS A N 1
ATOM 790 C CA . LYS A 1 100 ? -20.196 3.119 7.861 1.00 83.31 100 LYS A CA 1
ATOM 791 C C . LYS A 1 100 ? -18.812 3.749 7.714 1.00 83.31 100 LYS A C 1
ATOM 793 O O . LYS A 1 100 ? -18.408 4.109 6.606 1.00 83.31 100 LYS A O 1
ATOM 798 N N . PRO A 1 101 ? -18.026 3.822 8.805 1.00 85.94 101 PRO A N 1
ATOM 799 C CA . PRO A 1 101 ? -16.585 3.986 8.669 1.00 85.94 101 PRO A CA 1
ATOM 800 C C . PRO A 1 101 ? -16.007 2.769 7.935 1.00 85.94 101 PRO A C 1
ATOM 802 O O . PRO A 1 101 ? -16.617 1.697 7.936 1.00 85.94 101 PRO A O 1
ATOM 805 N N . PHE A 1 102 ? -14.835 2.900 7.316 1.00 86.31 102 PHE A N 1
ATOM 806 C CA . PHE A 1 102 ? -14.261 1.789 6.559 1.00 86.31 102 PHE A CA 1
ATOM 807 C C . PHE A 1 102 ? -12.769 1.567 6.800 1.00 86.31 102 PHE A C 1
ATOM 809 O O . PHE A 1 102 ? -12.025 2.493 7.130 1.00 86.31 102 PHE A O 1
ATOM 816 N N . PHE A 1 103 ? -12.353 0.315 6.608 1.00 85.56 103 PHE A N 1
ATOM 817 C CA . PHE A 1 103 ? -10.967 -0.131 6.525 1.00 85.56 103 PHE A CA 1
ATOM 818 C C . PHE A 1 103 ? -10.760 -0.858 5.193 1.00 85.56 103 PHE A C 1
ATOM 820 O O . PHE A 1 103 ? -11.249 -1.975 5.009 1.00 85.56 103 PHE A O 1
ATOM 827 N N . LEU A 1 104 ? -10.053 -0.224 4.260 1.00 86.44 104 LEU A N 1
ATOM 828 C CA . LEU A 1 104 ? -9.776 -0.785 2.937 1.00 86.44 104 LEU A CA 1
ATOM 829 C C . LEU A 1 104 ? -8.295 -1.154 2.825 1.00 86.44 104 LEU A C 1
ATOM 831 O O . LEU A 1 104 ? -7.421 -0.343 3.129 1.00 86.44 104 LEU A O 1
ATOM 835 N N . THR A 1 105 ? -8.023 -2.380 2.384 1.00 84.75 105 THR A N 1
ATOM 836 C CA . THR A 1 105 ? -6.687 -2.847 1.999 1.00 84.75 105 THR A CA 1
ATOM 837 C C . THR A 1 105 ? -6.605 -2.937 0.480 1.00 84.75 105 THR A C 1
ATOM 839 O O . THR A 1 105 ? -7.418 -3.626 -0.136 1.00 84.75 105 THR A O 1
ATOM 842 N N . VAL A 1 106 ? -5.621 -2.264 -0.118 1.00 85.06 106 VAL A N 1
ATOM 843 C CA . VAL A 1 106 ? -5.350 -2.341 -1.561 1.00 85.06 106 VAL A CA 1
ATOM 844 C C . VAL A 1 106 ? -3.967 -2.943 -1.774 1.00 85.06 106 VAL A C 1
ATOM 846 O O . VAL A 1 106 ? -2.961 -2.347 -1.389 1.00 85.06 106 VAL A O 1
ATOM 849 N N . GLY A 1 107 ? -3.932 -4.138 -2.362 1.00 84.38 107 GLY A N 1
ATOM 850 C CA . GLY A 1 107 ? -2.708 -4.871 -2.667 1.00 84.38 107 GLY A CA 1
ATOM 851 C C . GLY A 1 107 ? -2.383 -4.797 -4.153 1.00 84.38 107 GLY A C 1
ATOM 852 O O . GLY A 1 107 ? -2.953 -5.542 -4.949 1.00 84.38 107 GLY A O 1
ATOM 853 N N . TYR A 1 108 ? -1.452 -3.930 -4.543 1.00 85.00 108 TYR A N 1
ATOM 854 C CA . TYR A 1 108 ? -0.952 -3.918 -5.918 1.00 85.00 108 TYR A CA 1
ATOM 855 C C . TYR A 1 108 ? -0.048 -5.129 -6.189 1.00 85.00 108 TYR A C 1
ATOM 857 O O . TYR A 1 108 ? 0.667 -5.611 -5.309 1.00 85.00 108 TYR A O 1
ATOM 865 N N . ILE A 1 109 ? -0.091 -5.636 -7.424 1.00 86.06 109 ILE A N 1
ATOM 866 C CA . ILE A 1 109 ? 0.892 -6.614 -7.909 1.00 86.06 109 ILE A CA 1
ATOM 867 C C . ILE A 1 109 ? 2.202 -5.904 -8.251 1.00 86.06 109 ILE A C 1
ATOM 869 O O . ILE A 1 109 ? 3.277 -6.441 -7.998 1.00 86.06 109 ILE A O 1
ATOM 873 N N . ASP A 1 110 ? 2.121 -4.705 -8.821 1.00 82.69 110 ASP A N 1
ATOM 874 C CA . ASP A 1 110 ? 3.296 -3.887 -9.090 1.00 82.69 110 ASP A CA 1
ATOM 875 C C . ASP A 1 110 ? 4.028 -3.511 -7.790 1.00 82.69 110 ASP A C 1
ATOM 877 O O . ASP A 1 110 ? 3.385 -3.342 -6.755 1.00 82.69 110 ASP A O 1
ATOM 881 N N . PRO A 1 111 ? 5.364 -3.368 -7.821 1.00 88.75 111 PRO A N 1
ATOM 882 C CA . PRO A 1 111 ? 6.269 -3.606 -8.947 1.00 88.75 111 PRO A CA 1
ATOM 883 C C . PRO A 1 111 ? 6.862 -5.031 -8.940 1.00 88.75 111 PRO A C 1
ATOM 885 O O . PRO A 1 111 ? 8.011 -5.234 -9.324 1.00 88.75 111 PRO A O 1
ATOM 888 N N . HIS A 1 112 ? 6.122 -6.047 -8.481 1.00 85.06 112 HIS A N 1
ATOM 889 C CA . HIS A 1 112 ? 6.605 -7.431 -8.505 1.00 85.06 112 HIS A CA 1
ATOM 890 C C . HIS A 1 112 ? 6.840 -7.898 -9.946 1.00 85.06 112 HIS A C 1
ATOM 892 O O . HIS A 1 112 ? 6.078 -7.536 -10.848 1.00 85.06 112 HIS A O 1
ATOM 898 N N . ARG A 1 113 ? 7.826 -8.776 -10.163 1.00 85.25 113 ARG A N 1
ATOM 899 C CA . ARG A 1 113 ? 8.038 -9.420 -11.470 1.00 85.25 113 ARG A CA 1
ATOM 900 C C . ARG A 1 113 ? 6.775 -10.129 -11.961 1.00 85.25 113 ARG A C 1
ATOM 902 O O . ARG A 1 113 ? 5.961 -10.607 -11.166 1.00 85.25 113 ARG A O 1
ATOM 909 N N . ASP A 1 114 ? 6.579 -10.182 -13.268 1.00 87.56 114 ASP A N 1
ATOM 910 C CA . ASP A 1 114 ? 5.497 -10.969 -13.855 1.00 87.56 114 ASP A CA 1
ATOM 911 C C . ASP A 1 114 ? 5.762 -12.477 -13.736 1.00 87.56 114 ASP A C 1
ATOM 913 O O . ASP A 1 114 ? 6.782 -12.922 -13.208 1.00 87.56 114 ASP A O 1
ATOM 917 N N . MET A 1 115 ? 4.809 -13.281 -14.201 1.00 82.94 115 MET A N 1
ATOM 918 C CA . MET A 1 115 ? 4.877 -14.736 -14.077 1.00 82.94 115 MET A CA 1
ATOM 919 C C . MET A 1 115 ? 6.027 -15.365 -14.871 1.00 82.94 115 MET A C 1
ATOM 921 O O . MET A 1 115 ? 6.437 -16.475 -14.536 1.00 82.94 115 MET A O 1
ATOM 925 N N . THR A 1 116 ? 6.576 -14.670 -15.874 1.00 84.81 116 THR A N 1
ATOM 926 C CA . THR A 1 116 ? 7.775 -15.125 -16.599 1.00 84.81 116 THR A CA 1
ATOM 927 C C . THR A 1 116 ? 9.036 -14.985 -15.753 1.00 84.81 116 THR A C 1
ATOM 929 O O . THR A 1 116 ? 10.037 -15.632 -16.037 1.00 84.81 116 THR A O 1
ATOM 932 N N . ARG A 1 117 ? 8.986 -14.143 -14.709 1.00 82.25 117 ARG A N 1
ATOM 933 C CA . ARG A 1 117 ? 10.129 -13.720 -13.887 1.00 82.25 117 ARG A CA 1
ATOM 934 C C . ARG A 1 117 ? 11.200 -12.947 -14.657 1.00 82.25 117 ARG A C 1
ATOM 936 O O . ARG A 1 117 ? 12.233 -12.625 -14.083 1.00 82.25 117 ARG A O 1
ATOM 943 N N . SER A 1 118 ? 10.932 -12.569 -15.903 1.00 82.12 118 SER A N 1
ATOM 944 C CA . SER A 1 118 ? 11.857 -11.808 -16.747 1.00 82.12 118 SER A CA 1
ATOM 945 C C . SER A 1 118 ? 11.416 -10.363 -16.980 1.00 82.12 118 SER A C 1
ATOM 947 O O . SER A 1 118 ? 12.229 -9.564 -17.430 1.00 82.12 118 SER A O 1
ATOM 949 N N . GLY A 1 119 ? 10.178 -10.001 -16.633 1.00 88.56 119 GLY A N 1
ATOM 950 C CA . GLY A 1 119 ? 9.658 -8.641 -16.773 1.00 88.56 119 GLY A CA 1
ATOM 951 C C . GLY A 1 119 ? 8.800 -8.195 -15.593 1.00 88.56 119 GLY A C 1
ATOM 952 O O . GLY A 1 119 ? 8.723 -8.865 -14.559 1.00 88.56 119 GLY A O 1
ATOM 953 N N . PHE A 1 120 ? 8.150 -7.044 -15.763 1.00 92.38 120 PHE A N 1
ATOM 954 C CA . PHE A 1 120 ? 7.266 -6.413 -14.775 1.00 92.38 120 PHE A CA 1
ATOM 955 C C . PHE A 1 120 ? 5.844 -6.179 -15.319 1.00 92.38 120 PHE A C 1
ATOM 957 O O . PHE A 1 120 ? 5.122 -5.316 -14.821 1.00 92.38 120 PHE A O 1
ATOM 964 N N . GLY A 1 121 ? 5.435 -6.912 -16.364 1.00 92.94 121 GLY A N 1
ATOM 965 C CA . GLY A 1 121 ? 4.122 -6.736 -17.004 1.00 92.94 121 GLY A CA 1
ATOM 966 C C . GLY A 1 121 ? 3.957 -5.413 -17.762 1.00 92.94 121 GLY A C 1
ATOM 967 O O . GLY A 1 121 ? 2.847 -5.007 -18.070 1.00 92.94 121 GLY A O 1
ATOM 968 N N . ASN A 1 122 ? 5.046 -4.705 -18.079 1.00 94.06 122 ASN A N 1
ATOM 969 C CA . ASN A 1 122 ? 4.965 -3.400 -18.749 1.00 94.06 122 ASN A CA 1
ATOM 970 C C . ASN A 1 122 ? 4.538 -3.470 -20.224 1.00 94.06 122 ASN A C 1
ATOM 972 O O . ASN A 1 122 ? 4.338 -2.437 -20.854 1.00 94.06 122 ASN A O 1
ATOM 976 N N . GLN A 1 123 ? 4.458 -4.671 -20.792 1.00 90.88 123 GLN A N 1
ATOM 977 C CA . GLN A 1 123 ? 4.017 -4.894 -22.170 1.00 90.88 123 GLN A CA 1
ATOM 978 C C . GLN A 1 123 ? 2.529 -5.265 -22.248 1.00 90.88 123 GLN A C 1
ATOM 980 O O . GLN A 1 123 ? 1.999 -5.435 -23.345 1.00 90.88 123 GLN A O 1
ATOM 985 N N . ASP A 1 124 ? 1.864 -5.406 -21.098 1.00 92.62 124 ASP A N 1
ATOM 986 C CA . ASP A 1 124 ? 0.436 -5.687 -21.043 1.00 92.62 124 ASP A CA 1
ATOM 987 C C . ASP A 1 124 ? -0.368 -4.459 -21.500 1.00 92.62 124 ASP A C 1
ATOM 989 O O . ASP A 1 124 ? 0.087 -3.314 -21.437 1.00 92.62 124 ASP A O 1
ATOM 993 N N . ILE A 1 125 ? -1.591 -4.704 -21.967 1.00 92.50 125 ILE A N 1
ATOM 994 C CA . ILE A 1 125 ? -2.525 -3.646 -22.355 1.00 92.50 125 ILE A CA 1
ATOM 995 C C . ILE A 1 125 ? -3.357 -3.277 -21.127 1.00 92.50 125 ILE A C 1
ATOM 997 O O . ILE A 1 125 ? -4.053 -4.128 -20.573 1.00 92.50 125 ILE A O 1
ATOM 1001 N N . PHE A 1 126 ? -3.298 -2.007 -20.734 1.00 95.88 126 PHE A N 1
ATOM 1002 C CA . PHE A 1 126 ? -4.046 -1.452 -19.605 1.00 95.88 126 PHE A CA 1
ATOM 1003 C C . PHE A 1 126 ? -5.132 -0.483 -20.073 1.00 95.88 126 PHE A C 1
ATOM 1005 O O . PHE A 1 126 ? -5.126 -0.028 -21.220 1.00 95.88 126 PHE A O 1
ATOM 1012 N N . ASP A 1 127 ? -6.048 -0.142 -19.166 1.00 97.31 127 ASP A N 1
ATOM 1013 C CA . ASP A 1 127 ? -6.991 0.961 -19.340 1.00 97.31 127 ASP A CA 1
ATOM 1014 C C . ASP A 1 127 ? -6.298 2.239 -19.848 1.00 97.31 127 ASP A C 1
ATOM 1016 O O . ASP A 1 127 ? -5.222 2.616 -19.377 1.00 97.31 127 ASP A O 1
ATOM 1020 N N . ALA A 1 128 ? -6.949 2.940 -20.780 1.00 96.50 128 ALA A N 1
ATOM 1021 C CA . ALA A 1 128 ? -6.420 4.130 -21.447 1.00 96.50 128 ALA A CA 1
ATOM 1022 C C . ALA A 1 128 ? -6.084 5.301 -20.503 1.00 96.50 128 ALA A C 1
ATOM 1024 O O . ALA A 1 128 ? -5.323 6.197 -20.882 1.00 96.50 128 ALA A O 1
ATOM 1025 N N . ARG A 1 129 ? -6.641 5.323 -19.283 1.00 97.00 129 ARG A N 1
ATOM 1026 C CA . ARG A 1 129 ? -6.266 6.276 -18.226 1.00 97.00 129 ARG A CA 1
ATOM 1027 C C . ARG A 1 129 ? -4.822 6.073 -17.774 1.00 97.00 129 ARG A C 1
ATOM 1029 O O . ARG A 1 129 ? -4.157 7.047 -17.423 1.00 97.00 129 ARG A O 1
ATOM 1036 N N . THR A 1 130 ? -4.346 4.831 -17.796 1.00 96.94 130 THR A N 1
ATOM 1037 C CA . THR A 1 130 ? -2.993 4.459 -17.389 1.00 96.94 130 THR A CA 1
ATOM 1038 C C . THR A 1 130 ? -2.023 4.787 -18.513 1.00 96.94 130 THR A C 1
ATOM 1040 O O . THR A 1 130 ? -2.046 4.182 -19.584 1.00 96.94 130 THR A O 1
ATOM 1043 N N . LYS A 1 131 ? -1.144 5.756 -18.270 1.00 95.25 131 LYS A N 1
ATOM 1044 C CA . LYS A 1 131 ? -0.127 6.177 -19.230 1.00 95.25 131 LYS A CA 1
ATOM 1045 C C . LYS A 1 131 ? 1.155 5.410 -19.000 1.00 95.25 131 LYS A C 1
ATOM 1047 O O . LYS A 1 131 ? 1.629 5.286 -17.871 1.00 95.25 131 LYS A O 1
ATOM 1052 N N . ASP A 1 132 ? 1.740 4.950 -20.091 1.00 94.62 132 ASP A N 1
ATOM 1053 C CA . ASP A 1 132 ? 3.059 4.355 -20.038 1.00 94.62 132 ASP A CA 1
ATOM 1054 C C . ASP A 1 132 ? 4.143 5.426 -19.841 1.00 94.62 132 ASP A C 1
ATOM 1056 O O . ASP A 1 132 ? 4.102 6.491 -20.463 1.00 94.62 132 ASP A O 1
ATOM 1060 N N . VAL A 1 133 ? 5.106 5.144 -18.962 1.00 94.00 133 VAL A N 1
ATOM 1061 C CA . VAL A 1 133 ? 6.194 6.063 -18.599 1.00 94.00 133 VAL A CA 1
ATOM 1062 C C . VAL A 1 133 ? 7.526 5.325 -18.753 1.00 94.00 133 VAL A C 1
ATOM 1064 O O . VAL A 1 133 ? 8.013 4.729 -17.792 1.00 94.00 133 VAL A O 1
ATOM 1067 N N . PRO A 1 134 ? 8.112 5.307 -19.962 1.00 94.19 134 PRO A N 1
ATOM 1068 C CA . PRO A 1 134 ? 9.397 4.660 -20.188 1.00 94.19 134 PRO A CA 1
ATOM 1069 C C . PRO A 1 134 ? 10.541 5.457 -19.551 1.00 94.19 134 PRO A C 1
ATOM 1071 O O . PRO A 1 134 ? 10.523 6.690 -19.518 1.00 94.19 134 PRO A O 1
ATOM 1074 N N . TYR A 1 135 ? 11.563 4.740 -19.089 1.00 91.69 135 TYR A N 1
ATOM 1075 C CA . TYR A 1 135 ? 12.777 5.304 -18.503 1.00 91.69 135 TYR A CA 1
ATOM 1076 C C . TYR A 1 135 ? 13.992 4.922 -19.346 1.00 91.69 135 TYR A C 1
ATOM 1078 O O . TYR A 1 135 ? 14.098 3.788 -19.799 1.00 91.69 135 TYR A O 1
ATOM 1086 N N . ASP A 1 136 ? 14.922 5.859 -19.533 1.00 94.06 136 ASP A N 1
ATOM 1087 C CA . ASP A 1 136 ? 16.210 5.578 -20.173 1.00 94.06 136 ASP A CA 1
ATOM 1088 C C . ASP A 1 136 ? 17.114 4.807 -19.189 1.00 94.06 136 ASP A C 1
ATOM 1090 O O . ASP A 1 136 ? 17.418 5.358 -18.120 1.00 94.06 136 ASP A O 1
ATOM 1094 N N . PRO A 1 137 ? 17.586 3.585 -19.518 1.00 95.31 137 PRO A N 1
ATOM 1095 C CA . PRO A 1 137 ? 18.518 2.826 -18.680 1.00 95.31 137 PRO A CA 1
ATOM 1096 C C . PRO A 1 137 ? 19.782 3.609 -18.284 1.00 95.31 137 PRO A C 1
ATOM 1098 O O . PRO A 1 137 ? 20.325 3.423 -17.192 1.00 95.31 137 PRO A O 1
ATOM 1101 N N . ALA A 1 138 ? 20.260 4.535 -19.119 1.00 93.62 138 ALA A N 1
ATOM 1102 C CA . ALA A 1 138 ? 21.425 5.356 -18.785 1.00 93.62 138 ALA A CA 1
ATOM 1103 C C . ALA A 1 138 ? 21.143 6.360 -17.651 1.00 93.62 138 ALA A C 1
ATOM 1105 O O . ALA A 1 138 ? 22.071 6.815 -16.978 1.00 93.62 138 ALA A O 1
ATOM 1106 N N . SER A 1 139 ? 19.869 6.691 -17.418 1.00 90.19 139 SER A N 1
ATOM 1107 C CA . SER A 1 139 ? 19.429 7.687 -16.436 1.00 90.19 139 SER A CA 1
ATOM 1108 C C . SER A 1 139 ? 19.058 7.110 -15.068 1.00 90.19 139 SER A C 1
ATOM 1110 O O . SER A 1 139 ? 18.904 7.877 -14.117 1.00 90.19 139 SER A O 1
ATOM 1112 N N . VAL A 1 140 ? 18.910 5.784 -14.950 1.00 88.38 140 VAL A N 1
ATOM 1113 C CA . VAL A 1 140 ? 18.487 5.160 -13.692 1.00 88.38 140 VAL A CA 1
ATOM 1114 C C . VAL A 1 140 ? 19.632 5.062 -12.692 1.00 88.38 140 VAL A C 1
ATOM 1116 O O . VAL A 1 140 ? 20.805 4.876 -13.043 1.00 88.38 140 VAL A O 1
ATOM 1119 N N . GLU A 1 141 ? 19.269 5.152 -11.420 1.00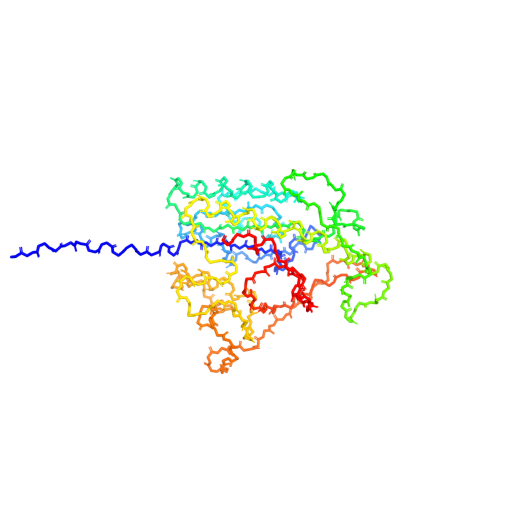 87.12 141 GLU A N 1
ATOM 1120 C CA . GLU A 1 141 ? 20.196 4.970 -10.315 1.00 87.12 141 GLU A CA 1
ATOM 1121 C C . GLU A 1 141 ? 20.202 3.510 -9.882 1.00 87.12 141 GLU A C 1
ATOM 1123 O O . GLU A 1 141 ? 19.178 2.957 -9.488 1.00 87.12 141 GLU A O 1
ATOM 1128 N N . VAL A 1 142 ? 21.376 2.886 -9.975 1.00 84.62 142 VAL A N 1
ATOM 1129 C CA . VAL A 1 142 ? 21.596 1.520 -9.501 1.00 84.62 142 VAL A CA 1
ATOM 1130 C C . VAL A 1 142 ? 22.126 1.604 -8.069 1.00 84.62 142 VAL A C 1
ATOM 1132 O O . VAL A 1 142 ? 23.154 2.256 -7.855 1.00 84.62 142 VAL A O 1
ATOM 1135 N N . PRO A 1 143 ? 21.466 0.969 -7.084 1.00 84.19 143 PRO A N 1
ATOM 1136 C CA . PRO A 1 143 ? 21.940 0.974 -5.708 1.00 84.19 143 PRO A CA 1
ATOM 1137 C C . PRO A 1 143 ? 23.366 0.420 -5.584 1.00 84.19 143 PRO A C 1
ATOM 1139 O O . PRO A 1 143 ? 23.720 -0.524 -6.290 1.00 84.19 143 PRO A O 1
ATOM 1142 N N . PRO A 1 144 ? 24.184 0.935 -4.648 1.00 86.38 144 PRO A N 1
ATOM 1143 C CA . PRO A 1 144 ? 25.612 0.608 -4.564 1.00 86.38 144 PRO A CA 1
ATOM 1144 C C . PRO A 1 144 ? 25.906 -0.860 -4.217 1.00 86.38 144 PRO A C 1
ATOM 1146 O O . PRO A 1 144 ? 27.029 -1.318 -4.392 1.00 86.38 144 PRO A O 1
ATOM 1149 N N . TYR A 1 145 ? 24.913 -1.596 -3.715 1.00 85.50 145 TYR A N 1
ATOM 1150 C CA . TYR A 1 145 ? 24.999 -3.028 -3.414 1.00 85.50 145 TYR A CA 1
ATOM 1151 C C . TYR A 1 145 ? 24.581 -3.929 -4.590 1.00 85.50 145 TYR A C 1
ATOM 1153 O O . TYR A 1 145 ? 24.593 -5.150 -4.452 1.00 85.50 145 TYR A O 1
ATOM 1161 N N . ILE A 1 146 ? 24.207 -3.349 -5.735 1.00 87.00 146 ILE A N 1
ATOM 1162 C CA . ILE A 1 146 ? 23.922 -4.062 -6.983 1.00 87.00 146 ILE A CA 1
ATOM 1163 C C . ILE A 1 146 ? 25.046 -3.784 -7.983 1.00 87.00 146 ILE A C 1
ATOM 1165 O O . ILE A 1 146 ? 25.537 -2.661 -8.098 1.00 87.00 146 ILE A O 1
ATOM 1169 N N . ASN A 1 147 ? 25.445 -4.807 -8.741 1.00 91.25 147 ASN A N 1
ATOM 1170 C CA . ASN A 1 147 ? 26.427 -4.645 -9.810 1.00 91.25 147 ASN A CA 1
ATOM 1171 C C . ASN A 1 147 ? 25.893 -3.674 -10.871 1.00 91.25 147 ASN A C 1
ATOM 1173 O O . ASN A 1 147 ? 24.853 -3.922 -11.482 1.00 91.25 147 ASN A O 1
ATOM 1177 N N . ASN A 1 148 ? 26.615 -2.578 -11.103 1.00 92.38 148 ASN A N 1
ATOM 1178 C CA . ASN A 1 148 ? 26.212 -1.523 -12.030 1.00 92.38 148 ASN A CA 1
ATOM 1179 C C . ASN A 1 148 ? 26.576 -1.875 -13.482 1.00 92.38 148 ASN A C 1
ATOM 1181 O O . ASN A 1 148 ? 27.521 -1.330 -14.051 1.00 92.38 148 ASN A O 1
ATOM 1185 N N . LEU A 1 149 ? 25.838 -2.834 -14.037 1.00 95.31 149 LEU A N 1
ATOM 1186 C CA . LEU A 1 149 ? 25.961 -3.328 -15.408 1.00 95.31 149 LEU A CA 1
ATOM 1187 C C . LEU A 1 149 ? 24.838 -2.762 -16.291 1.00 95.31 149 LEU A C 1
ATOM 1189 O O . LEU A 1 149 ? 23.844 -2.241 -15.779 1.00 95.31 149 LEU A O 1
ATOM 1193 N N . GLU A 1 150 ? 24.986 -2.875 -17.612 1.00 95.44 150 GLU A N 1
ATOM 1194 C CA . GLU A 1 150 ? 23.961 -2.459 -18.581 1.00 95.44 150 GLU A CA 1
ATOM 1195 C C . GLU A 1 150 ? 22.633 -3.192 -18.338 1.00 95.44 150 GLU A C 1
ATOM 1197 O O . GLU A 1 150 ? 21.567 -2.578 -18.322 1.00 95.44 150 GLU A O 1
ATOM 1202 N N . GLU A 1 151 ? 22.704 -4.486 -18.033 1.00 92.69 151 GLU A N 1
ATOM 1203 C CA . GLU A 1 151 ? 21.555 -5.342 -17.754 1.00 92.69 151 GLU A CA 1
ATOM 1204 C C . GLU A 1 151 ? 20.836 -4.919 -16.471 1.00 92.69 151 GLU A C 1
ATOM 1206 O O . GLU A 1 151 ? 19.611 -4.807 -16.457 1.00 92.69 151 GLU A O 1
ATOM 1211 N N . SER A 1 152 ? 21.587 -4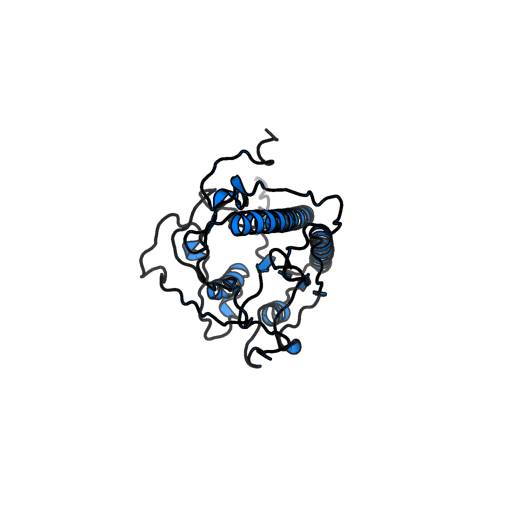.609 -15.408 1.00 91.56 152 SER A N 1
ATOM 1212 C CA . SER A 1 152 ? 21.013 -4.085 -14.164 1.00 91.56 152 SER A CA 1
ATOM 1213 C C . SER A 1 152 ? 20.287 -2.768 -14.419 1.00 91.56 152 SER A C 1
ATOM 1215 O O . SER A 1 152 ? 19.180 -2.561 -13.935 1.00 91.56 152 SER A O 1
ATOM 1217 N N . ARG A 1 153 ? 20.880 -1.870 -15.212 1.00 93.44 153 ARG A N 1
ATOM 1218 C CA . ARG A 1 153 ? 20.265 -0.585 -15.566 1.00 93.44 153 ARG A CA 1
ATOM 1219 C C . ARG A 1 153 ? 18.977 -0.758 -16.361 1.00 93.44 153 ARG A C 1
ATOM 1221 O O . ARG A 1 153 ? 17.982 -0.114 -16.036 1.00 93.44 153 ARG A O 1
ATOM 1228 N N . PHE A 1 154 ? 18.977 -1.641 -17.356 1.00 94.44 154 PHE A N 1
ATOM 1229 C CA . PHE A 1 154 ? 17.768 -1.979 -18.104 1.00 94.44 154 PHE A CA 1
ATOM 1230 C C . PHE A 1 154 ? 16.675 -2.535 -17.181 1.00 94.44 154 PHE A C 1
ATOM 1232 O O . PHE A 1 154 ? 15.510 -2.132 -17.250 1.00 94.44 154 PHE A O 1
ATOM 1239 N N . GLU A 1 155 ? 17.052 -3.409 -16.251 1.00 92.12 155 GLU A N 1
ATOM 1240 C CA . GLU A 1 155 ? 16.101 -3.962 -15.299 1.00 92.12 155 GLU A CA 1
ATOM 1241 C C . GLU A 1 155 ? 15.498 -2.883 -14.388 1.00 92.12 155 GLU A C 1
ATOM 1243 O O . GLU A 1 155 ? 14.279 -2.831 -14.216 1.00 92.12 155 GLU A O 1
ATOM 1248 N N . TYR A 1 156 ? 16.323 -1.974 -13.862 1.00 91.00 156 TYR A N 1
ATOM 1249 C CA . TYR A 1 156 ? 15.848 -0.855 -13.047 1.00 91.00 156 TYR A CA 1
ATOM 1250 C C . TYR A 1 156 ? 14.952 0.111 -13.835 1.00 91.00 156 TYR A C 1
ATOM 1252 O O . TYR A 1 156 ? 13.996 0.633 -13.261 1.00 91.00 156 TYR A O 1
ATOM 1260 N N . SER A 1 157 ? 15.190 0.326 -15.136 1.00 93.50 157 SER A N 1
ATOM 1261 C CA . SER A 1 157 ? 14.276 1.139 -15.954 1.00 93.50 157 SER A CA 1
ATOM 1262 C C . SER A 1 157 ? 12.895 0.503 -16.096 1.00 93.50 157 SER A C 1
ATOM 1264 O O . SER A 1 157 ? 11.887 1.199 -15.963 1.00 93.50 157 SER A O 1
ATOM 1266 N N . GLU A 1 158 ? 12.825 -0.818 -16.277 1.00 94.50 158 GLU A N 1
ATOM 1267 C CA . GLU A 1 158 ? 11.544 -1.527 -16.352 1.00 94.50 158 GLU A CA 1
ATOM 1268 C C . GLU A 1 158 ? 10.856 -1.615 -14.980 1.00 94.50 158 GLU A C 1
ATOM 1270 O O . GLU A 1 158 ? 9.631 -1.496 -14.887 1.00 94.50 158 GLU A O 1
ATOM 1275 N N . TYR A 1 159 ? 11.633 -1.746 -13.904 1.00 90.50 159 TYR A N 1
ATOM 1276 C CA . TYR A 1 159 ? 11.138 -1.658 -12.532 1.00 90.50 159 TYR A CA 1
ATOM 1277 C C . TYR A 1 159 ? 10.516 -0.279 -12.246 1.00 90.50 159 TYR A C 1
ATOM 1279 O O . TYR A 1 159 ? 9.396 -0.196 -11.739 1.00 90.50 159 TYR A O 1
ATOM 1287 N N . TYR A 1 160 ? 11.189 0.813 -12.630 1.00 86.50 160 TYR A N 1
ATOM 1288 C CA . TYR A 1 160 ? 10.687 2.183 -12.448 1.00 86.50 160 TYR A CA 1
ATOM 1289 C C . TYR A 1 160 ? 9.421 2.444 -13.264 1.00 86.50 160 TYR A C 1
ATOM 1291 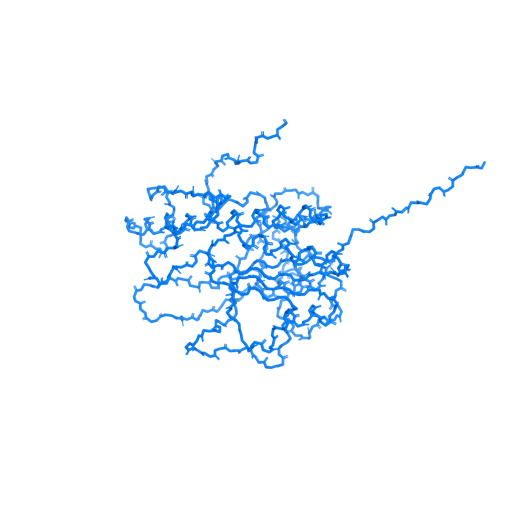O O . TYR A 1 160 ? 8.475 3.033 -12.744 1.00 86.50 160 TYR A O 1
ATOM 1299 N N . ARG A 1 161 ? 9.352 1.929 -14.495 1.00 93.19 161 ARG A N 1
ATOM 1300 C CA . ARG A 1 161 ? 8.149 1.976 -15.339 1.00 93.19 161 ARG A CA 1
ATOM 1301 C C . ARG A 1 161 ? 6.940 1.310 -14.664 1.00 93.19 161 ARG A C 1
ATOM 1303 O O . ARG A 1 161 ? 5.848 1.880 -14.663 1.00 93.19 161 ARG A O 1
ATOM 1310 N N . ALA A 1 162 ? 7.132 0.159 -14.011 1.00 89.25 162 ALA A N 1
ATOM 1311 C CA . ALA A 1 162 ? 6.077 -0.505 -13.237 1.00 89.25 162 ALA A CA 1
ATOM 1312 C C . ALA A 1 162 ? 5.666 0.292 -11.986 1.00 89.25 162 ALA A C 1
ATOM 1314 O O . ALA A 1 162 ? 4.486 0.343 -11.636 1.00 89.25 162 ALA A O 1
ATOM 1315 N N . ILE A 1 163 ? 6.613 0.971 -11.334 1.00 86.06 163 ILE A N 1
ATOM 1316 C CA . ILE A 1 163 ? 6.308 1.871 -10.215 1.00 86.06 163 ILE A CA 1
ATOM 1317 C C . ILE A 1 163 ? 5.478 3.068 -10.678 1.00 86.06 163 ILE A C 1
ATOM 1319 O O . ILE A 1 163 ? 4.534 3.441 -9.988 1.00 86.06 163 ILE A O 1
ATOM 1323 N N . SER A 1 164 ? 5.774 3.661 -11.837 1.00 87.81 164 SER A N 1
ATOM 1324 C CA . SER A 1 164 ? 4.965 4.763 -12.378 1.00 87.81 164 SER A CA 1
ATOM 1325 C C . SER A 1 164 ? 3.527 4.347 -12.659 1.00 87.81 164 SER A C 1
ATOM 1327 O O . SER A 1 164 ? 2.616 5.165 -12.539 1.00 87.81 164 SER A O 1
ATOM 1329 N N . ARG A 1 165 ? 3.300 3.083 -13.030 1.00 93.50 165 ARG A N 1
ATOM 1330 C CA . ARG A 1 165 ? 1.948 2.531 -13.143 1.00 93.50 165 ARG A CA 1
ATOM 1331 C C . ARG A 1 165 ? 1.278 2.443 -11.769 1.00 93.50 165 ARG A C 1
ATOM 1333 O O . ARG A 1 165 ? 0.176 2.960 -11.615 1.00 93.50 165 ARG A O 1
ATOM 1340 N N . LEU A 1 166 ? 1.951 1.885 -10.759 1.00 87.56 166 LEU A N 1
ATOM 1341 C CA . LEU A 1 166 ? 1.442 1.859 -9.379 1.00 87.56 166 LEU A CA 1
ATOM 1342 C C . LEU A 1 166 ? 1.096 3.263 -8.862 1.00 87.56 166 LEU A C 1
ATOM 1344 O O . LEU A 1 166 ? 0.021 3.454 -8.295 1.00 87.56 166 LEU A O 1
ATOM 1348 N N . ASP A 1 167 ? 1.978 4.241 -9.074 1.00 82.94 167 ASP A N 1
ATOM 1349 C CA . ASP A 1 167 ? 1.794 5.628 -8.636 1.00 82.94 167 ASP A CA 1
ATOM 1350 C C . ASP A 1 167 ? 0.528 6.258 -9.236 1.00 82.94 167 ASP A C 1
ATOM 1352 O O . ASP A 1 167 ? -0.287 6.836 -8.513 1.00 82.94 167 ASP A O 1
ATOM 1356 N N . GLN A 1 168 ? 0.289 6.045 -10.535 1.00 92.00 168 GLN A N 1
ATOM 1357 C CA . GLN A 1 168 ? -0.959 6.457 -11.185 1.00 92.00 168 GLN A CA 1
ATOM 1358 C C . GLN A 1 168 ? -2.185 5.814 -10.529 1.00 92.00 168 GLN A C 1
ATOM 1360 O O . GLN A 1 168 ? -3.167 6.507 -10.268 1.00 92.00 168 GLN A O 1
ATOM 1365 N N . GLY A 1 169 ? -2.111 4.526 -10.181 1.00 88.00 169 GLY A N 1
ATOM 1366 C CA . GLY A 1 169 ? -3.157 3.827 -9.430 1.00 88.00 169 GLY A CA 1
ATOM 1367 C C . GLY A 1 169 ? -3.482 4.463 -8.087 1.00 88.00 169 GLY A C 1
ATOM 1368 O O . GLY A 1 169 ? -4.649 4.685 -7.752 1.00 88.00 169 GLY A O 1
ATOM 1369 N N . VAL A 1 170 ? -2.446 4.792 -7.311 1.00 83.88 170 VAL A N 1
ATOM 1370 C CA . VAL A 1 170 ? -2.603 5.526 -6.049 1.00 83.88 170 VAL A CA 1
ATOM 1371 C C . VAL A 1 170 ? -3.277 6.875 -6.309 1.00 83.88 170 VAL A C 1
ATOM 1373 O O . VAL A 1 170 ? -4.226 7.228 -5.606 1.00 83.88 170 VAL A O 1
ATOM 1376 N N . GLY A 1 171 ? -2.842 7.598 -7.344 1.00 82.38 171 GLY A N 1
ATOM 1377 C CA . GLY A 1 171 ? -3.456 8.847 -7.791 1.00 82.38 171 GLY A CA 1
ATOM 1378 C C . GLY A 1 171 ? -4.954 8.708 -8.077 1.00 82.38 171 GLY A C 1
ATOM 1379 O O . GLY A 1 171 ? -5.748 9.473 -7.525 1.00 82.38 171 GLY A O 1
ATOM 1380 N N . PHE A 1 172 ? -5.344 7.699 -8.859 1.00 91.50 172 PHE A N 1
ATOM 1381 C CA . PHE A 1 172 ? -6.741 7.429 -9.202 1.00 91.50 172 PHE A CA 1
ATOM 1382 C C . PHE A 1 172 ? -7.587 7.129 -7.961 1.00 91.50 172 PHE A C 1
ATOM 1384 O O . PHE A 1 172 ? -8.625 7.758 -7.770 1.00 91.50 172 PHE A O 1
ATOM 1391 N N . ILE A 1 173 ? -7.134 6.250 -7.058 1.00 85.75 173 ILE A N 1
ATOM 1392 C CA . ILE A 1 173 ? -7.866 5.955 -5.809 1.00 85.75 173 ILE A CA 1
ATOM 1393 C C . ILE A 1 173 ? -8.066 7.225 -4.976 1.00 85.75 173 ILE A C 1
ATOM 1395 O O . ILE A 1 173 ? -9.155 7.463 -4.449 1.00 85.75 173 ILE A O 1
ATOM 1399 N N . LEU A 1 174 ? -7.024 8.052 -4.843 1.00 80.06 174 LEU A N 1
ATOM 1400 C CA . LEU A 1 174 ? -7.103 9.296 -4.079 1.00 80.06 174 LEU A CA 1
ATOM 1401 C C . LEU A 1 174 ? -8.074 10.300 -4.709 1.00 80.06 174 LEU A C 1
ATOM 1403 O O . LEU A 1 174 ? -8.733 11.041 -3.979 1.00 80.06 174 LEU A O 1
ATOM 1407 N N . GLU A 1 175 ? -8.166 10.343 -6.036 1.00 83.00 175 GLU A N 1
ATOM 1408 C CA . GLU A 1 175 ? -9.157 11.149 -6.748 1.00 83.00 175 GLU A CA 1
ATOM 1409 C C . GLU A 1 175 ? -10.581 10.661 -6.464 1.00 83.00 175 GLU A C 1
ATOM 1411 O O . GLU A 1 175 ? -11.411 11.454 -6.013 1.00 83.00 175 GLU A O 1
ATOM 1416 N N . LYS A 1 176 ? -10.837 9.355 -6.619 1.00 85.44 176 LYS A N 1
ATOM 1417 C CA . LYS A 1 176 ? -12.141 8.736 -6.328 1.00 85.44 176 LYS A CA 1
ATOM 1418 C C . LYS A 1 176 ? -12.588 8.988 -4.894 1.00 85.44 176 LYS A C 1
ATOM 1420 O O . LYS A 1 176 ? -13.728 9.367 -4.636 1.00 85.44 176 LYS A O 1
ATOM 1425 N N . LEU A 1 177 ? -11.659 8.873 -3.955 1.00 76.25 177 LEU A N 1
ATOM 1426 C CA . LEU A 1 177 ? -11.944 9.128 -2.555 1.00 76.25 177 LEU A CA 1
ATOM 1427 C C . LEU A 1 177 ? -12.275 10.600 -2.269 1.00 76.25 177 LEU A C 1
ATOM 1429 O O . LEU A 1 177 ? -13.169 10.898 -1.481 1.00 76.25 177 LEU A O 1
ATOM 1433 N N . ARG A 1 178 ? -11.584 11.547 -2.917 1.00 73.94 178 ARG A N 1
ATOM 1434 C CA . ARG A 1 178 ? -11.940 12.974 -2.807 1.00 73.94 178 ARG A CA 1
ATOM 1435 C C . ARG A 1 178 ? -13.328 13.238 -3.383 1.00 73.94 178 ARG A C 1
ATOM 1437 O O . ARG A 1 178 ? -14.083 14.010 -2.790 1.00 73.94 178 ARG A O 1
ATOM 1444 N N . ALA A 1 179 ? -13.652 12.605 -4.510 1.00 77.06 179 ALA A N 1
ATOM 1445 C CA . ALA A 1 179 ? -14.950 12.723 -5.164 1.00 77.06 179 ALA A CA 1
ATOM 1446 C C . ALA A 1 179 ? -16.091 12.172 -4.293 1.00 77.06 179 ALA A C 1
ATOM 1448 O O . ALA A 1 179 ? -17.164 12.769 -4.258 1.00 77.06 179 ALA A O 1
ATOM 1449 N N . SER A 1 180 ? -15.840 11.134 -3.486 1.00 68.75 180 SER A N 1
ATOM 1450 C CA . SER A 1 180 ? -16.823 10.573 -2.545 1.00 68.75 180 SER A CA 1
ATOM 1451 C C . SER A 1 180 ? -17.113 11.471 -1.324 1.00 68.75 180 SER A C 1
ATOM 1453 O O . SER A 1 180 ? -17.690 11.023 -0.334 1.00 68.75 180 SER A O 1
ATOM 1455 N N . GLY A 1 181 ? -16.673 12.735 -1.337 1.00 62.22 181 GLY A N 1
ATOM 1456 C CA . GLY A 1 181 ? -16.845 13.684 -0.233 1.00 62.22 181 GLY A CA 1
ATOM 1457 C C . GLY A 1 181 ? -15.926 13.419 0.964 1.00 62.22 181 GLY A C 1
ATOM 1458 O O . GLY A 1 181 ? -16.023 14.102 1.988 1.00 62.22 181 GLY A O 1
ATOM 1459 N N . VAL A 1 182 ? -15.008 12.458 0.840 1.00 53.50 182 VAL A N 1
ATOM 1460 C CA . VAL A 1 182 ? -14.042 12.102 1.872 1.00 53.50 182 VAL A CA 1
ATOM 1461 C C . VAL A 1 182 ? -12.756 12.903 1.684 1.00 53.50 182 VAL A C 1
ATOM 1463 O O . VAL A 1 182 ? -12.066 12.823 0.671 1.00 53.50 182 VAL A O 1
ATOM 1466 N N . ARG A 1 183 ? -12.358 13.648 2.716 1.00 46.91 183 ARG A N 1
ATOM 1467 C CA . ARG A 1 183 ? -11.029 14.270 2.781 1.00 46.91 183 ARG A CA 1
ATOM 1468 C C . ARG A 1 183 ? -10.115 13.398 3.637 1.00 46.91 183 ARG A C 1
ATOM 1470 O O . ARG A 1 183 ? -10.204 13.451 4.860 1.00 46.91 183 ARG A O 1
ATOM 1477 N N . LEU A 1 184 ? -9.239 12.613 3.009 1.00 40.69 184 LEU A N 1
ATOM 1478 C CA . LEU A 1 184 ? -8.201 11.860 3.721 1.00 40.69 184 LEU A CA 1
ATOM 1479 C C . LEU A 1 184 ? -6.898 12.662 3.920 1.00 40.69 184 LEU A C 1
ATOM 1481 O O . LEU A 1 184 ? -6.471 13.389 3.016 1.00 40.69 184 LEU A O 1
ATOM 1485 N N . PRO A 1 185 ? -6.203 12.443 5.051 1.00 35.16 185 PRO A N 1
ATOM 1486 C CA . PRO A 1 185 ? -4.748 12.422 5.142 1.00 35.16 185 PRO A CA 1
ATOM 1487 C C . PRO A 1 185 ? -4.214 11.052 4.705 1.00 35.16 185 PRO A C 1
ATOM 1489 O O . PRO A 1 185 ? -4.406 10.094 5.447 1.00 35.16 185 PRO A O 1
ATOM 1492 N N . PHE A 1 186 ? -3.518 10.932 3.572 1.00 38.53 186 PHE A N 1
ATOM 1493 C CA . PHE A 1 186 ? -2.542 9.843 3.390 1.00 38.53 186 PHE A CA 1
ATOM 1494 C C . PHE A 1 186 ? -1.639 10.071 2.161 1.00 38.53 186 PHE A C 1
ATOM 1496 O O . PHE A 1 186 ? -2.154 10.286 1.069 1.00 38.53 186 PHE A O 1
ATOM 1503 N N . ILE A 1 187 ? -0.312 9.897 2.210 1.00 48.22 187 ILE A N 1
ATOM 1504 C CA . ILE A 1 187 ? 0.742 10.738 2.833 1.00 48.22 187 ILE A CA 1
ATOM 1505 C C . ILE A 1 187 ? 0.255 11.543 4.036 1.00 48.22 187 ILE A C 1
ATOM 1507 O O . ILE A 1 187 ? -0.778 12.195 3.916 1.00 48.22 187 ILE A O 1
ATOM 1511 N N . VAL A 1 188 ? 0.968 11.546 5.172 1.00 44.72 188 VAL A N 1
ATOM 1512 C CA . VAL A 1 188 ? 0.600 12.371 6.340 1.00 44.72 188 VAL A CA 1
ATOM 1513 C C . VAL A 1 188 ? 0.271 13.794 5.886 1.00 44.72 188 VAL A C 1
ATOM 1515 O O . VAL A 1 188 ? 1.139 14.618 5.615 1.00 44.72 188 VAL A O 1
ATOM 1518 N N . ARG A 1 189 ? -1.024 14.080 5.800 1.00 38.69 189 ARG A N 1
ATOM 1519 C CA . ARG A 1 189 ? -1.573 15.397 5.516 1.00 38.69 189 ARG A CA 1
ATOM 1520 C C . ARG A 1 189 ? -2.540 15.702 6.634 1.00 38.69 189 ARG A C 1
ATOM 1522 O O . ARG A 1 189 ? -3.740 15.770 6.403 1.00 38.69 189 ARG A O 1
ATOM 1529 N N . CYS A 1 190 ? -2.014 15.818 7.848 1.00 37.16 190 CYS A N 1
ATOM 1530 C CA . CYS A 1 190 ? -2.779 16.209 9.022 1.00 37.16 190 CYS A CA 1
ATOM 1531 C C . CYS A 1 190 ? -3.502 17.539 8.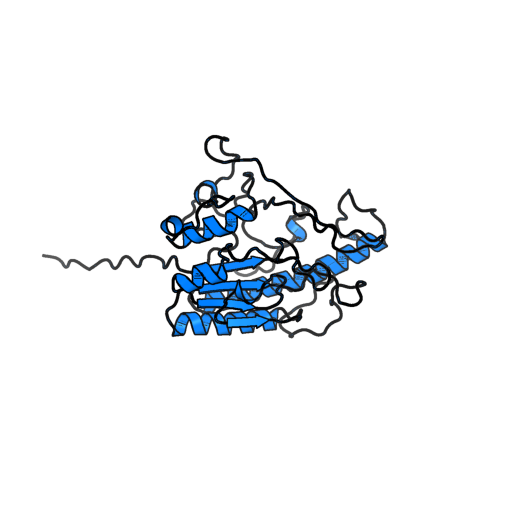724 1.00 37.16 190 CYS A C 1
ATOM 1533 O O . CYS A 1 190 ? -2.838 18.574 8.592 1.00 37.16 190 CYS A O 1
ATOM 1535 N N . PRO A 1 191 ? -4.837 17.549 8.545 1.00 33.47 191 PRO A N 1
ATOM 1536 C CA . PRO A 1 191 ? -5.577 18.780 8.330 1.00 33.47 191 PRO A CA 1
ATOM 1537 C C . PRO A 1 191 ? -5.563 19.543 9.661 1.00 33.47 191 PRO A C 1
ATOM 1539 O O . PRO A 1 191 ? -6.321 19.215 10.568 1.00 33.47 191 PRO A O 1
ATOM 1542 N N . GLY A 1 192 ? -4.636 20.498 9.795 1.00 39.28 192 GLY A N 1
ATOM 1543 C CA . GLY A 1 192 ? -4.365 21.227 11.041 1.00 39.28 192 GLY A CA 1
ATOM 1544 C C . GLY A 1 192 ? -2.902 21.221 11.510 1.00 39.28 192 GLY A C 1
ATOM 1545 O O . GLY A 1 192 ? -2.594 21.925 12.466 1.00 39.28 192 GLY A O 1
ATOM 1546 N N . ALA A 1 193 ? -1.989 20.485 10.861 1.00 45.88 193 ALA A N 1
ATOM 1547 C CA . ALA A 1 193 ? -0.559 20.584 11.174 1.00 45.88 193 ALA A CA 1
ATOM 1548 C C . ALA A 1 193 ? 0.033 21.926 10.712 1.00 45.88 193 ALA A C 1
ATOM 1550 O O . ALA A 1 193 ? -0.316 22.441 9.647 1.00 45.88 193 ALA A O 1
ATOM 1551 N N . ALA A 1 194 ? 0.947 22.475 11.516 1.00 48.38 194 ALA A N 1
ATOM 1552 C CA . ALA A 1 194 ? 1.511 23.813 11.332 1.00 48.38 194 ALA A CA 1
ATOM 1553 C C . ALA A 1 194 ? 2.390 23.967 10.070 1.00 48.38 194 ALA A C 1
ATOM 1555 O O . ALA A 1 194 ? 2.634 25.091 9.633 1.00 48.38 194 ALA A O 1
ATOM 1556 N N . SER A 1 195 ? 2.847 22.869 9.460 1.00 47.44 195 SER A N 1
ATOM 1557 C CA . SER A 1 195 ? 3.795 22.882 8.338 1.00 47.44 195 SER A CA 1
ATOM 1558 C C . SER A 1 195 ? 3.510 21.778 7.307 1.00 47.44 195 SER A C 1
ATOM 1560 O O . SER A 1 195 ? 3.180 20.641 7.644 1.00 47.44 195 SER A O 1
ATOM 1562 N N . LYS A 1 196 ? 3.625 22.128 6.017 1.00 52.56 196 LYS A N 1
ATOM 1563 C CA . LYS A 1 196 ? 3.559 21.206 4.864 1.00 52.56 196 LYS A CA 1
ATOM 1564 C C . LYS A 1 196 ? 4.979 20.778 4.468 1.00 52.56 196 LYS A C 1
ATOM 1566 O O . LYS A 1 196 ? 5.897 21.576 4.616 1.00 52.56 196 LYS A O 1
ATOM 1571 N N . GLY A 1 197 ? 5.143 19.574 3.910 1.00 56.72 197 GLY A N 1
ATOM 1572 C CA . GLY A 1 197 ? 6.421 19.134 3.326 1.00 56.72 197 GLY A CA 1
ATOM 1573 C C . GLY A 1 197 ? 7.501 18.757 4.342 1.00 56.72 197 GLY A C 1
ATOM 1574 O O . GLY A 1 197 ? 8.679 19.003 4.106 1.00 56.72 197 GLY A O 1
ATOM 1575 N N . ILE A 1 198 ? 7.104 18.209 5.490 1.00 62.84 198 ILE A N 1
ATOM 1576 C CA . ILE A 1 198 ? 8.048 17.796 6.527 1.00 62.84 198 ILE A CA 1
ATOM 1577 C C . ILE A 1 198 ? 8.675 16.441 6.199 1.00 62.84 198 ILE A C 1
ATOM 1579 O O . ILE A 1 198 ? 8.010 15.529 5.703 1.00 62.84 198 ILE A O 1
ATOM 1583 N N . GLU A 1 199 ? 9.957 16.324 6.511 1.00 65.19 199 GLU A N 1
ATOM 1584 C CA . GLU A 1 199 ? 10.666 15.059 6.579 1.00 65.19 199 GLU A CA 1
ATOM 1585 C C . GLU A 1 199 ? 10.841 14.699 8.056 1.00 65.19 199 GLU A C 1
ATOM 1587 O O . GLU A 1 199 ? 11.362 15.502 8.833 1.00 65.19 199 GLU A O 1
ATOM 1592 N N . ASN A 1 200 ? 10.373 13.515 8.446 1.00 76.31 200 ASN A N 1
ATOM 1593 C CA . ASN A 1 200 ? 10.476 13.056 9.825 1.00 76.31 200 ASN A CA 1
ATOM 1594 C C . ASN A 1 200 ? 11.670 12.100 9.978 1.00 76.31 200 ASN A C 1
ATOM 1596 O O . ASN A 1 200 ? 11.640 11.014 9.389 1.00 76.31 200 ASN A O 1
ATOM 1600 N N . PRO A 1 201 ? 12.708 12.466 10.752 1.00 78.19 201 PRO A N 1
ATOM 1601 C CA . PRO A 1 201 ? 13.895 11.632 10.916 1.00 78.19 201 PRO A CA 1
ATOM 1602 C C . PRO A 1 201 ? 13.730 10.543 11.993 1.00 78.19 201 PRO A C 1
ATOM 1604 O O . PRO A 1 201 ? 14.658 9.767 12.206 1.00 78.19 201 PRO A O 1
ATOM 1607 N N . ASN A 1 202 ? 12.593 10.486 12.697 1.00 82.38 202 ASN A N 1
ATOM 1608 C CA . ASN A 1 202 ? 12.339 9.492 13.741 1.00 82.38 202 ASN A CA 1
ATOM 1609 C C . ASN A 1 202 ? 12.031 8.120 13.122 1.00 82.38 202 ASN A C 1
ATOM 1611 O O . ASN A 1 202 ? 11.298 8.017 12.138 1.00 82.38 202 ASN A O 1
ATOM 1615 N N . MET A 1 203 ? 12.579 7.056 13.708 1.00 79.19 203 MET A N 1
ATOM 1616 C CA . MET A 1 203 ? 12.444 5.707 13.156 1.00 79.19 203 MET A CA 1
ATOM 1617 C C . MET A 1 203 ? 11.068 5.110 13.458 1.00 79.19 203 MET A C 1
ATOM 1619 O O . MET A 1 203 ? 10.666 5.043 14.615 1.00 79.19 203 MET A O 1
ATOM 1623 N N . VAL A 1 204 ? 10.365 4.627 12.433 1.00 78.81 204 VAL A N 1
ATOM 1624 C CA . VAL A 1 204 ? 9.059 3.959 12.567 1.00 78.81 204 VAL A CA 1
ATOM 1625 C C . VAL A 1 204 ? 9.103 2.574 11.935 1.00 78.81 204 VAL A C 1
ATOM 1627 O O . VAL A 1 204 ? 9.733 2.385 10.892 1.00 78.81 204 VAL A O 1
ATOM 1630 N N . SER A 1 205 ? 8.418 1.613 12.551 1.00 72.50 205 SER A N 1
ATOM 1631 C CA . SER A 1 205 ? 8.326 0.233 12.081 1.00 72.50 205 SER A CA 1
ATOM 1632 C C . SER A 1 205 ? 6.924 -0.096 11.575 1.00 72.50 205 SER A C 1
ATOM 1634 O O . SER A 1 205 ? 5.933 0.515 11.965 1.00 72.50 205 SER A O 1
ATOM 1636 N N . TYR A 1 206 ? 6.802 -1.120 10.732 1.00 68.06 206 TYR A N 1
ATOM 1637 C CA . TYR A 1 206 ? 5.503 -1.553 10.217 1.00 68.06 206 TYR A CA 1
ATOM 1638 C C . TYR A 1 206 ? 4.548 -2.004 11.345 1.00 68.06 206 TYR A C 1
ATOM 1640 O O . TYR A 1 206 ? 3.338 -1.792 11.254 1.00 68.06 206 TYR A O 1
ATOM 1648 N N . VAL A 1 207 ? 5.075 -2.537 12.461 1.00 78.19 207 VAL A N 1
ATOM 1649 C CA . VAL A 1 207 ? 4.259 -2.887 13.645 1.00 78.19 207 VAL A CA 1
ATOM 1650 C C . VAL A 1 207 ? 3.549 -1.679 14.265 1.00 78.19 207 VAL A C 1
ATOM 1652 O O . VAL A 1 207 ? 2.574 -1.867 14.990 1.00 78.19 207 VAL A O 1
ATOM 1655 N N . ASP A 1 208 ? 4.009 -0.456 13.986 1.00 81.00 208 ASP A N 1
ATOM 1656 C CA . ASP A 1 208 ? 3.444 0.790 14.510 1.00 81.00 208 ASP A CA 1
ATOM 1657 C C . ASP A 1 208 ? 2.188 1.234 13.729 1.00 81.00 208 ASP A C 1
ATOM 1659 O O . ASP A 1 208 ? 1.390 2.035 14.219 1.00 81.00 208 ASP A O 1
ATOM 1663 N N . ILE A 1 209 ? 1.937 0.673 12.537 1.00 81.19 209 ILE A N 1
ATOM 1664 C CA . ILE A 1 209 ? 0.804 1.057 11.676 1.00 81.19 209 ILE A CA 1
ATOM 1665 C C . ILE A 1 209 ? -0.539 0.706 12.327 1.00 81.19 209 ILE A C 1
ATOM 1667 O O . ILE A 1 209 ? -1.419 1.559 12.435 1.00 81.19 209 ILE A O 1
ATOM 1671 N N . PHE A 1 210 ? -0.709 -0.532 12.800 1.00 82.56 210 PHE A N 1
ATOM 1672 C CA . PHE A 1 210 ? -1.961 -0.955 13.433 1.00 82.56 210 PHE A CA 1
ATOM 1673 C C . PHE A 1 210 ? -2.314 -0.140 14.694 1.00 82.56 210 PHE A C 1
ATOM 1675 O O . PHE A 1 210 ? -3.419 0.395 14.742 1.00 82.56 210 PHE A O 1
ATOM 1682 N N . PRO A 1 211 ? -1.430 0.050 15.693 1.00 86.56 211 PRO A N 1
ATOM 1683 C CA . PRO A 1 211 ? -1.749 0.906 16.838 1.00 86.56 211 PRO A CA 1
ATOM 1684 C C . PRO A 1 211 ? -1.991 2.370 16.443 1.00 86.56 211 PRO A C 1
ATOM 1686 O O . PRO A 1 211 ? -2.850 3.010 17.043 1.00 86.56 211 PRO A O 1
ATOM 1689 N N . THR A 1 212 ? -1.323 2.890 15.404 1.00 84.50 212 THR A N 1
ATOM 1690 C CA . THR A 1 212 ? -1.627 4.225 14.847 1.00 84.50 212 THR A CA 1
ATOM 1691 C C . THR A 1 212 ? -3.058 4.300 14.325 1.00 84.50 212 THR A C 1
ATOM 1693 O O . THR A 1 212 ? -3.768 5.275 14.559 1.00 84.50 212 THR A O 1
ATOM 1696 N N . PHE A 1 213 ? -3.506 3.254 13.636 1.00 83.94 213 PHE A N 1
ATOM 1697 C CA . PHE A 1 213 ? -4.863 3.154 13.121 1.00 83.94 213 PHE A CA 1
ATOM 1698 C C . PHE A 1 213 ? -5.912 3.105 14.232 1.00 83.94 213 PHE A C 1
ATOM 1700 O O . PHE A 1 213 ? -6.951 3.756 14.123 1.00 83.94 213 PHE A O 1
ATOM 1707 N N . LEU A 1 214 ? -5.631 2.372 15.311 1.00 85.62 214 LEU A N 1
ATOM 1708 C CA . LEU A 1 214 ? -6.496 2.338 16.489 1.00 85.62 214 LEU A CA 1
ATOM 1709 C C . LEU A 1 214 ? -6.603 3.712 17.148 1.00 85.62 214 LEU A C 1
ATOM 1711 O O . LEU A 1 214 ? -7.705 4.143 17.477 1.00 85.62 214 LEU A O 1
ATOM 1715 N N . ASP A 1 215 ? -5.480 4.406 17.303 1.00 85.88 215 ASP A N 1
ATOM 1716 C CA . ASP A 1 215 ? -5.422 5.740 17.901 1.00 85.88 215 ASP A CA 1
ATOM 1717 C C . ASP A 1 215 ? -6.182 6.772 17.070 1.00 85.88 215 ASP A C 1
ATOM 1719 O O . ASP A 1 215 ? -7.044 7.493 17.576 1.00 85.88 215 ASP A O 1
ATOM 1723 N N . TRP A 1 216 ? -5.975 6.744 15.755 1.00 82.00 216 TRP A N 1
ATOM 1724 C CA . TRP A 1 216 ? -6.702 7.587 14.814 1.00 82.00 216 TRP A CA 1
ATOM 1725 C C . TRP A 1 216 ? -8.219 7.371 14.872 1.00 82.00 216 TRP A C 1
ATOM 1727 O O . TRP A 1 216 ? -8.990 8.332 14.895 1.00 82.00 216 TRP A O 1
ATOM 1737 N N . ALA A 1 217 ? -8.639 6.106 14.938 1.00 80.56 217 ALA A N 1
ATOM 1738 C CA . ALA A 1 217 ? -10.036 5.697 15.028 1.00 80.56 217 ALA A CA 1
ATOM 1739 C C . ALA A 1 217 ? -10.673 5.937 16.413 1.00 80.56 217 ALA A C 1
ATOM 1741 O O . ALA A 1 217 ? -11.870 5.705 16.580 1.00 80.56 217 ALA A O 1
ATOM 1742 N N . GLY A 1 218 ? -9.903 6.355 17.426 1.00 85.94 218 GLY A N 1
ATOM 1743 C CA . GLY A 1 218 ? -10.385 6.451 18.809 1.00 85.94 218 GLY A CA 1
ATOM 1744 C C . GLY A 1 218 ? -10.663 5.087 19.461 1.00 85.94 218 GLY A C 1
ATOM 1745 O O . GLY A 1 218 ? -11.441 4.994 20.409 1.00 85.94 218 GLY A O 1
ATOM 1746 N N . LEU A 1 219 ? -10.037 4.020 18.958 1.00 87.94 219 LEU A N 1
ATOM 1747 C CA . LEU A 1 219 ? -10.211 2.629 19.388 1.00 87.94 219 LEU A CA 1
ATOM 1748 C C . LEU A 1 219 ? -9.038 2.096 20.226 1.00 87.94 219 LEU A C 1
ATOM 1750 O O . LEU A 1 219 ? -9.030 0.910 20.550 1.00 87.94 219 LEU A O 1
ATOM 1754 N N . SER A 1 220 ? -8.080 2.937 20.635 1.00 89.06 220 SER A N 1
ATOM 1755 C CA . SER A 1 220 ? -6.916 2.526 21.448 1.00 89.06 220 SER A CA 1
ATOM 1756 C C . SER A 1 220 ? -7.288 1.731 22.702 1.00 89.06 220 SER A C 1
ATOM 1758 O O . SER A 1 220 ? -6.599 0.781 23.055 1.00 89.06 220 SER A O 1
ATOM 1760 N N . GLN A 1 221 ? -8.409 2.060 23.352 1.00 90.38 221 GLN A N 1
ATOM 1761 C CA . GLN A 1 221 ? -8.879 1.352 24.555 1.00 90.38 221 GLN A CA 1
ATOM 1762 C C . GLN A 1 221 ? -9.351 -0.082 24.282 1.00 90.38 221 GLN A C 1
ATOM 1764 O O . GLN A 1 221 ? -9.447 -0.891 25.201 1.00 90.38 221 GLN A O 1
ATOM 1769 N N . LYS A 1 222 ? -9.656 -0.401 23.022 1.00 89.69 222 LYS A N 1
ATOM 1770 C CA . LYS A 1 222 ? -10.061 -1.737 22.580 1.00 89.69 222 LYS A CA 1
ATOM 1771 C C . LYS A 1 222 ? -8.897 -2.533 21.991 1.00 89.69 222 LYS A C 1
ATOM 1773 O O . LYS A 1 222 ? -9.116 -3.654 21.547 1.00 89.69 222 LYS A O 1
ATOM 1778 N N . ALA A 1 223 ? -7.689 -1.967 21.953 1.00 87.44 223 ALA A N 1
ATOM 1779 C CA . ALA A 1 223 ? -6.532 -2.611 21.353 1.00 87.44 223 ALA A CA 1
ATOM 1780 C C . ALA A 1 223 ? -6.272 -4.001 21.966 1.00 87.44 223 ALA A C 1
ATOM 1782 O O . ALA A 1 223 ? -6.359 -4.160 23.190 1.00 87.44 223 ALA A O 1
ATOM 1783 N N . PRO A 1 224 ? -5.905 -5.006 21.148 1.00 85.00 224 PRO A N 1
ATOM 1784 C CA . PRO A 1 224 ? -5.385 -6.264 21.663 1.00 85.00 224 PRO A CA 1
ATOM 1785 C C . PRO A 1 224 ? -4.208 -6.020 22.614 1.00 85.00 224 PRO A C 1
ATOM 1787 O O . PRO A 1 224 ? -3.398 -5.114 22.413 1.00 85.00 224 PRO A O 1
ATOM 1790 N N . LYS A 1 225 ? -4.091 -6.835 23.664 1.00 84.31 225 LYS A N 1
ATOM 1791 C CA . LYS A 1 225 ? -2.946 -6.748 24.579 1.00 84.31 225 LYS A CA 1
ATOM 1792 C C . LYS A 1 225 ? -1.676 -7.233 23.877 1.00 84.31 225 LYS A C 1
ATOM 1794 O O . LYS A 1 225 ? -1.726 -8.174 23.093 1.00 84.31 225 LYS A O 1
ATOM 1799 N N . GLY A 1 226 ? -0.535 -6.632 24.216 1.00 82.56 226 GLY A N 1
ATOM 1800 C CA . GLY A 1 226 ? 0.776 -7.097 23.748 1.00 82.56 226 GLY A CA 1
ATOM 1801 C C . GLY A 1 226 ? 1.146 -6.682 22.322 1.00 82.56 226 GLY A C 1
ATOM 1802 O O . GLY A 1 226 ? 1.950 -7.363 21.692 1.00 82.56 226 GLY A O 1
ATOM 1803 N N . LEU A 1 227 ? 0.586 -5.583 21.800 1.00 83.44 227 LEU A N 1
ATOM 1804 C CA . LEU A 1 227 ? 1.062 -5.009 20.538 1.00 83.44 227 LEU A CA 1
ATOM 1805 C C . LEU A 1 227 ? 2.555 -4.659 20.637 1.00 83.44 227 LEU A C 1
ATOM 1807 O O . LEU A 1 227 ? 2.988 -4.018 21.592 1.00 83.44 227 LEU A O 1
ATOM 1811 N N . ALA A 1 228 ? 3.332 -5.067 19.633 1.00 81.62 228 ALA A N 1
ATOM 1812 C CA . ALA A 1 228 ? 4.765 -4.771 19.561 1.00 81.62 228 ALA A CA 1
ATOM 1813 C C . ALA A 1 228 ? 5.055 -3.310 19.157 1.00 81.62 228 ALA A C 1
ATOM 1815 O O . ALA A 1 228 ? 6.101 -2.748 19.498 1.00 81.62 228 ALA A O 1
ATOM 1816 N N . GLY A 1 229 ? 4.138 -2.701 18.401 1.00 83.94 229 GLY A N 1
ATOM 1817 C CA . GLY A 1 229 ? 4.231 -1.315 17.957 1.00 83.94 229 GLY A CA 1
ATOM 1818 C C . GLY A 1 229 ? 3.515 -0.323 18.868 1.00 83.94 229 GLY A C 1
ATOM 1819 O O . GLY A 1 229 ? 2.768 -0.703 19.769 1.00 83.94 229 GLY A O 1
ATOM 1820 N N . VAL A 1 230 ? 3.721 0.961 18.595 1.00 88.56 230 VAL A N 1
ATOM 1821 C CA . VAL A 1 230 ? 3.046 2.093 19.251 1.00 88.56 230 VAL A CA 1
ATOM 1822 C C . VAL A 1 230 ? 2.531 3.079 18.200 1.00 88.56 230 VAL A C 1
ATOM 1824 O O . VAL A 1 230 ? 2.992 3.072 17.066 1.00 88.56 230 VAL A O 1
ATOM 1827 N N . SER A 1 231 ? 1.550 3.912 18.547 1.00 88.75 231 SER A N 1
ATOM 1828 C CA . SER A 1 231 ? 1.016 4.917 17.616 1.00 88.75 231 SER A CA 1
ATOM 1829 C C . SER A 1 231 ? 2.087 5.945 17.235 1.00 88.75 231 SER A C 1
ATOM 1831 O O . SER A 1 231 ? 2.737 6.494 18.122 1.00 88.75 231 SER A O 1
ATOM 1833 N N . ILE A 1 232 ? 2.241 6.243 15.938 1.00 87.25 232 ILE A N 1
ATOM 1834 C CA . ILE A 1 232 ? 3.156 7.286 15.434 1.00 87.25 232 ILE A CA 1
ATOM 1835 C C . ILE A 1 232 ? 2.542 8.691 15.485 1.00 87.25 232 ILE A C 1
ATOM 1837 O O . ILE A 1 232 ? 3.238 9.667 15.206 1.00 87.25 232 ILE A O 1
ATOM 1841 N N . LEU A 1 233 ? 1.253 8.830 15.830 1.00 84.94 233 LEU A N 1
ATOM 1842 C CA . LEU A 1 233 ? 0.580 10.135 15.876 1.00 84.94 233 LEU A CA 1
ATOM 1843 C C . LEU A 1 233 ? 1.315 11.189 16.736 1.00 84.94 233 LEU A C 1
ATOM 1845 O O . LEU A 1 233 ? 1.382 12.334 16.290 1.00 84.94 233 LEU A O 1
ATOM 1849 N N . PRO A 1 234 ? 1.921 10.858 17.899 1.00 88.88 234 PRO A N 1
ATOM 1850 C CA . PRO A 1 234 ? 2.626 11.841 18.730 1.00 88.88 234 PRO A CA 1
ATOM 1851 C C . PRO A 1 234 ? 3.876 12.452 18.087 1.00 88.88 234 PRO A C 1
ATOM 1853 O O . PRO A 1 234 ? 4.272 13.563 18.443 1.00 88.88 234 PRO A O 1
ATOM 1856 N N . ILE A 1 235 ? 4.511 11.731 17.159 1.00 86.19 235 ILE A N 1
ATOM 1857 C CA . ILE A 1 235 ? 5.728 12.189 16.481 1.00 86.19 235 ILE A CA 1
ATOM 1858 C C . ILE A 1 235 ? 5.466 12.644 15.049 1.00 86.19 235 ILE A C 1
ATOM 1860 O O . ILE A 1 235 ? 6.404 13.036 14.367 1.00 86.19 235 ILE A O 1
ATOM 1864 N N . ILE A 1 236 ? 4.222 12.583 14.572 1.00 80.31 236 ILE A N 1
ATOM 1865 C CA . ILE A 1 236 ? 3.896 12.640 13.144 1.00 80.31 236 ILE A CA 1
ATOM 1866 C C . ILE A 1 236 ? 4.299 13.959 12.469 1.00 80.31 236 ILE A C 1
ATOM 1868 O O . ILE A 1 236 ? 4.570 13.979 11.270 1.00 80.31 236 ILE A O 1
ATOM 1872 N N . ASP A 1 237 ? 4.360 15.047 13.237 1.00 78.50 237 ASP A N 1
ATOM 1873 C CA . ASP A 1 237 ? 4.682 16.401 12.787 1.00 78.50 237 ASP A CA 1
ATOM 1874 C C . ASP A 1 237 ? 6.122 16.839 13.114 1.00 78.50 237 ASP A C 1
ATOM 1876 O O . ASP A 1 237 ? 6.508 17.980 12.849 1.00 78.50 237 ASP A O 1
ATOM 1880 N N . LYS A 1 238 ? 6.935 15.944 13.685 1.00 82.31 238 LYS A N 1
ATOM 1881 C CA . LYS A 1 238 ? 8.302 16.253 14.110 1.00 82.31 238 LYS A CA 1
ATOM 1882 C C . LYS A 1 238 ? 9.248 16.289 12.914 1.00 82.31 238 LYS A C 1
ATOM 1884 O O . LYS A 1 238 ? 9.303 15.357 12.119 1.00 82.31 238 LYS A O 1
ATOM 1889 N N . THR A 1 239 ? 10.047 17.349 12.839 1.00 83.81 239 THR A N 1
ATOM 1890 C CA . THR A 1 239 ? 11.109 17.531 11.832 1.00 83.81 239 THR A CA 1
ATOM 1891 C C . THR A 1 239 ? 12.506 17.221 12.370 1.00 83.81 239 THR A C 1
ATOM 1893 O O . THR A 1 239 ? 13.479 17.277 11.630 1.00 83.81 239 THR A O 1
ATOM 1896 N N . ASN A 1 240 ? 12.618 16.921 13.665 1.00 87.44 240 ASN A N 1
ATOM 1897 C CA . ASN A 1 240 ? 13.867 16.601 14.353 1.00 87.44 240 ASN A CA 1
ATOM 1898 C C . ASN A 1 240 ? 13.737 15.239 15.038 1.00 87.44 240 ASN A C 1
ATOM 1900 O O . ASN A 1 240 ? 12.624 14.796 15.335 1.00 87.44 240 ASN A O 1
ATOM 1904 N N . VAL A 1 241 ? 14.875 14.601 15.320 1.00 88.19 241 VAL A N 1
ATOM 1905 C CA . VAL A 1 241 ? 14.912 13.384 16.138 1.00 88.19 241 VAL A CA 1
ATOM 1906 C C . VAL A 1 241 ? 14.514 13.762 17.564 1.00 88.19 241 VAL A C 1
ATOM 1908 O O . VAL A 1 241 ? 15.164 14.608 18.179 1.00 88.19 241 VAL A O 1
ATOM 1911 N N . VAL A 1 242 ? 13.429 13.180 18.072 1.00 91.31 242 VAL A N 1
ATOM 1912 C CA . VAL A 1 242 ? 12.987 13.386 19.455 1.00 91.31 242 VAL A CA 1
ATOM 1913 C C . VAL A 1 242 ? 13.795 12.494 20.406 1.00 91.31 242 VAL A C 1
ATOM 1915 O O . VAL A 1 242 ? 14.295 11.449 19.979 1.00 91.31 242 VAL A O 1
ATOM 1918 N N . PRO A 1 243 ? 13.949 12.872 21.687 1.00 92.81 243 PRO A N 1
ATOM 1919 C CA . PRO A 1 243 ? 14.697 12.076 22.660 1.00 92.81 243 PRO A CA 1
ATOM 1920 C C . PRO A 1 243 ? 14.165 10.642 22.813 1.00 92.81 243 PRO A C 1
ATOM 1922 O O . PRO A 1 243 ? 12.965 10.406 22.673 1.00 92.81 243 PRO A O 1
ATOM 1925 N N . GLU A 1 244 ? 15.025 9.690 23.203 1.00 88.44 244 GLU A N 1
ATOM 1926 C CA . GLU A 1 244 ? 14.609 8.294 23.461 1.00 88.44 244 GLU A CA 1
ATOM 1927 C C . GLU A 1 244 ? 13.539 8.167 24.560 1.00 88.44 244 GLU A C 1
ATOM 1929 O O . GLU A 1 244 ? 12.767 7.210 24.573 1.00 88.44 244 GLU A O 1
ATOM 1934 N N . SER A 1 245 ? 13.452 9.148 25.464 1.00 89.50 245 SER A N 1
ATOM 1935 C CA . SER A 1 245 ? 12.386 9.228 2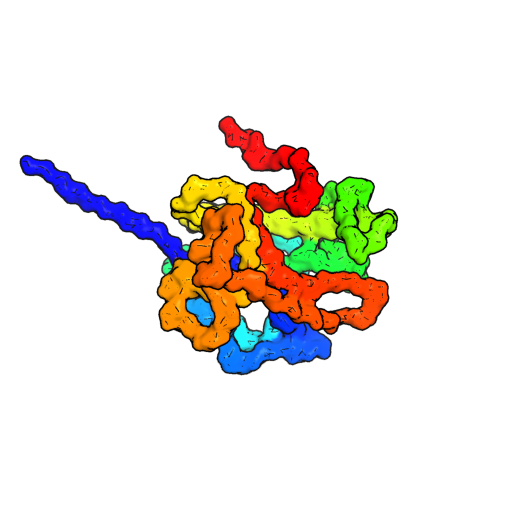6.468 1.00 89.50 245 SER A CA 1
ATOM 1936 C C . SER A 1 245 ? 11.000 9.498 25.872 1.00 89.50 245 SER A C 1
ATOM 1938 O O . SER A 1 245 ? 10.000 9.241 26.536 1.00 89.50 245 SER A O 1
ATOM 1940 N N . GLU A 1 246 ? 10.935 10.042 24.654 1.00 86.88 246 GLU A N 1
ATOM 1941 C CA . GLU A 1 246 ? 9.698 10.356 23.931 1.00 86.88 246 GLU A CA 1
ATOM 1942 C C . GLU A 1 246 ? 9.401 9.339 22.822 1.00 86.88 246 GLU A C 1
ATOM 1944 O O . GLU A 1 246 ? 8.233 9.052 22.552 1.00 86.88 246 GLU A O 1
ATOM 1949 N N . TRP A 1 247 ? 10.435 8.778 22.181 1.00 89.44 247 TRP A N 1
ATOM 1950 C CA . TRP A 1 247 ? 10.268 7.829 21.082 1.00 89.44 247 TRP A CA 1
ATOM 1951 C C . TRP A 1 247 ? 11.383 6.786 21.013 1.00 89.44 247 TRP A C 1
ATOM 1953 O O . TRP A 1 247 ? 12.566 7.109 21.079 1.00 89.44 247 TRP A O 1
ATOM 1963 N N . LYS A 1 248 ? 11.007 5.520 20.807 1.00 84.12 248 LYS A N 1
ATOM 1964 C CA . LYS A 1 248 ? 11.969 4.428 20.617 1.00 84.12 248 LYS A CA 1
ATOM 1965 C C . LYS A 1 248 ? 12.581 4.503 19.214 1.00 84.12 248 LYS A C 1
ATOM 1967 O O . LYS A 1 248 ? 11.867 4.440 18.220 1.00 84.12 248 LYS A O 1
ATOM 1972 N N . HIS A 1 249 ? 13.907 4.552 19.129 1.00 78.25 249 HIS A N 1
ATOM 1973 C CA . HIS A 1 249 ? 14.631 4.566 17.845 1.00 78.25 249 HIS A CA 1
ATOM 1974 C C . HIS A 1 249 ? 15.192 3.199 17.441 1.00 78.25 249 HIS A C 1
ATOM 1976 O O . HIS A 1 249 ? 15.969 3.086 16.502 1.00 78.25 249 HIS A O 1
ATOM 1982 N N . HIS A 1 250 ? 14.781 2.135 18.130 1.00 77.69 250 HIS A N 1
ATOM 1983 C CA . HIS A 1 250 ? 15.218 0.769 17.845 1.00 77.69 250 HIS A CA 1
ATOM 1984 C C . HIS A 1 250 ? 14.132 0.047 17.048 1.00 77.69 250 HIS A C 1
ATOM 1986 O O . HIS A 1 250 ? 13.032 -0.182 17.558 1.00 77.69 250 HIS A O 1
ATOM 1992 N N . VAL A 1 251 ? 14.437 -0.318 15.801 1.00 73.75 251 VAL A N 1
ATOM 1993 C CA . VAL A 1 251 ? 13.554 -1.123 14.942 1.00 73.75 251 VAL A CA 1
ATOM 1994 C C . VAL A 1 251 ? 14.216 -2.455 14.621 1.00 73.75 251 VAL A C 1
ATOM 1996 O O . VAL A 1 251 ? 15.425 -2.538 14.421 1.00 73.75 251 VAL A O 1
ATOM 1999 N N . PHE A 1 252 ? 13.405 -3.505 14.562 1.00 66.12 252 PHE A N 1
ATOM 2000 C CA . PHE A 1 252 ? 13.862 -4.858 14.274 1.00 66.12 252 PHE A CA 1
ATOM 2001 C C . PHE A 1 252 ? 13.404 -5.264 12.872 1.00 66.12 252 PHE A C 1
ATOM 2003 O O . PHE A 1 252 ? 12.264 -5.000 12.483 1.00 66.12 252 PHE A O 1
ATOM 2010 N N . GLY A 1 253 ? 14.299 -5.907 12.123 1.00 53.19 253 GLY A N 1
ATOM 2011 C CA . GLY A 1 253 ? 14.021 -6.498 10.816 1.00 53.19 253 GLY A CA 1
ATOM 2012 C C . GLY A 1 253 ? 14.338 -7.989 10.834 1.00 53.19 253 GLY A C 1
ATOM 2013 O O . GLY A 1 253 ? 15.282 -8.421 11.496 1.00 53.19 253 GLY A O 1
ATOM 2014 N N . SER A 1 254 ? 13.547 -8.777 10.111 1.00 51.59 254 SER A N 1
ATOM 2015 C CA . SER A 1 254 ? 13.793 -10.204 9.895 1.00 51.59 254 SER A CA 1
ATOM 2016 C C . SER A 1 254 ? 13.803 -10.499 8.403 1.00 51.59 254 SER A C 1
ATOM 2018 O O . SER A 1 254 ? 13.040 -9.900 7.656 1.00 51.59 254 SER A O 1
ATOM 2020 N N . HIS A 1 255 ? 14.643 -11.424 7.950 1.00 50.97 255 HIS A N 1
ATOM 2021 C CA . HIS A 1 255 ? 14.709 -11.791 6.539 1.00 50.97 255 HIS A CA 1
ATOM 2022 C C . HIS A 1 255 ? 14.390 -13.274 6.367 1.00 50.97 255 HIS A C 1
ATOM 2024 O O . HIS A 1 255 ? 14.963 -14.117 7.054 1.00 50.97 255 HIS A O 1
ATOM 2030 N N . THR A 1 256 ? 13.466 -13.586 5.456 1.00 48.38 256 THR A N 1
ATOM 2031 C CA . THR A 1 256 ? 13.124 -14.962 5.074 1.00 48.38 256 THR A CA 1
ATOM 2032 C C . THR A 1 256 ? 13.305 -15.111 3.569 1.00 48.38 256 THR A C 1
ATOM 2034 O O . THR A 1 256 ? 12.683 -14.383 2.796 1.00 48.38 256 THR A O 1
ATOM 2037 N N . PHE A 1 257 ? 14.152 -16.054 3.154 1.00 46.97 257 PHE A N 1
ATOM 2038 C CA . PHE A 1 257 ? 14.355 -16.385 1.744 1.00 46.97 257 PHE A CA 1
ATOM 2039 C C . PHE A 1 257 ? 13.145 -17.157 1.216 1.00 46.97 257 PHE A C 1
ATOM 2041 O O . PHE A 1 257 ? 12.733 -18.141 1.829 1.00 46.97 257 PHE A O 1
ATOM 2048 N N . HIS A 1 258 ? 12.585 -16.724 0.086 1.00 46.12 258 HIS A N 1
ATOM 2049 C CA . HIS A 1 258 ? 11.405 -17.356 -0.514 1.00 46.12 258 HIS A CA 1
ATOM 2050 C C . HIS A 1 258 ? 11.643 -17.901 -1.936 1.00 46.12 258 HIS A C 1
ATOM 2052 O O . HIS A 1 258 ? 10.719 -18.450 -2.529 1.00 46.12 258 HIS A O 1
ATOM 2058 N N . GLU A 1 259 ? 12.873 -17.818 -2.469 1.00 38.00 259 GLU A N 1
ATOM 2059 C CA . GLU A 1 259 ? 13.257 -18.399 -3.768 1.00 38.00 259 GLU A CA 1
ATOM 2060 C C . GLU A 1 259 ? 14.677 -19.022 -3.714 1.00 38.00 259 GLU A C 1
ATOM 2062 O O . GLU A 1 259 ? 15.629 -18.338 -3.331 1.00 38.00 259 GLU A O 1
ATOM 2067 N N . PRO A 1 260 ? 14.856 -20.310 -4.079 1.00 31.39 260 PRO A N 1
ATOM 2068 C CA . PRO A 1 260 ? 16.169 -20.937 -4.229 1.00 31.39 260 PRO A CA 1
ATOM 2069 C C . PRO A 1 260 ? 16.696 -20.757 -5.668 1.00 31.39 260 PRO A C 1
ATOM 2071 O O . PRO A 1 260 ? 16.342 -21.520 -6.563 1.00 31.39 260 PRO A O 1
ATOM 2074 N N . GLY A 1 261 ? 17.543 -19.752 -5.916 1.00 28.88 261 GLY A N 1
ATOM 2075 C CA . GLY A 1 261 ? 18.175 -19.532 -7.227 1.00 28.88 261 GLY A CA 1
ATOM 2076 C C . GLY A 1 261 ? 19.000 -18.241 -7.296 1.00 28.88 261 GLY A C 1
ATOM 2077 O O . GLY A 1 261 ? 18.717 -17.292 -6.581 1.00 28.88 261 GLY A O 1
ATOM 2078 N N . VAL A 1 262 ? 20.032 -18.211 -8.145 1.00 28.25 262 VAL A N 1
ATOM 2079 C CA . VAL A 1 262 ? 21.184 -17.268 -8.158 1.00 28.25 262 VAL A CA 1
ATOM 2080 C C . VAL A 1 262 ? 20.850 -15.827 -8.620 1.00 28.25 262 VAL A C 1
ATOM 2082 O O . VAL A 1 262 ? 21.719 -15.092 -9.070 1.00 28.25 262 VAL A O 1
ATOM 2085 N N . TRP A 1 263 ? 19.606 -15.378 -8.470 1.00 31.20 263 TRP A N 1
ATOM 2086 C CA . TRP A 1 263 ? 19.193 -13.995 -8.733 1.00 31.20 263 TRP A CA 1
ATOM 2087 C C . TRP A 1 263 ? 18.417 -13.473 -7.530 1.00 31.20 263 TRP A C 1
ATOM 2089 O O . TRP A 1 263 ? 17.195 -13.360 -7.528 1.00 31.20 263 TRP A O 1
ATOM 2099 N N . THR A 1 264 ? 19.165 -13.232 -6.457 1.00 28.92 264 THR A N 1
ATOM 2100 C CA . THR A 1 264 ? 18.665 -12.735 -5.179 1.00 28.92 264 THR A CA 1
ATOM 2101 C C . THR A 1 264 ? 18.085 -11.334 -5.363 1.00 28.92 264 THR A C 1
ATOM 2103 O O . THR A 1 264 ? 18.827 -10.355 -5.332 1.00 28.92 264 THR A O 1
ATOM 2106 N N . PHE A 1 265 ? 16.764 -11.213 -5.518 1.00 30.92 265 PHE A N 1
ATOM 2107 C CA . PHE A 1 265 ? 16.098 -9.944 -5.251 1.00 30.92 265 PHE A CA 1
ATOM 2108 C C . PHE A 1 265 ? 15.645 -9.872 -3.798 1.00 30.92 265 PHE A C 1
ATOM 2110 O O . PHE A 1 265 ? 14.930 -10.712 -3.255 1.00 30.92 265 PHE A O 1
ATOM 2117 N N . LEU A 1 266 ? 16.166 -8.823 -3.186 1.00 25.42 266 LEU A N 1
ATOM 2118 C CA . LEU A 1 266 ? 16.027 -8.355 -1.829 1.00 25.42 266 LEU A CA 1
ATOM 2119 C C . LEU A 1 266 ? 14.538 -8.163 -1.463 1.00 25.42 266 LEU A C 1
ATOM 2121 O O . LEU A 1 266 ? 13.978 -7.095 -1.683 1.00 25.42 266 LEU A O 1
ATOM 2125 N N . SER A 1 267 ? 13.886 -9.140 -0.827 1.00 28.91 267 SER A N 1
ATOM 2126 C CA . SER A 1 267 ? 12.775 -8.812 0.082 1.00 28.91 267 SER A CA 1
ATOM 2127 C C . SER A 1 267 ? 13.393 -8.312 1.387 1.00 28.91 267 SER A C 1
ATOM 2129 O O . SER A 1 267 ? 13.518 -9.038 2.381 1.00 28.91 267 SER A O 1
ATOM 2131 N N . LEU A 1 268 ? 13.927 -7.094 1.345 1.00 26.23 268 LEU A N 1
ATOM 2132 C CA . LEU A 1 268 ? 14.464 -6.440 2.523 1.00 26.23 268 LEU A CA 1
ATOM 2133 C C . LEU A 1 268 ? 13.278 -5.947 3.358 1.00 26.23 268 LEU A C 1
ATOM 2135 O O . LEU A 1 268 ? 12.673 -4.930 3.037 1.00 26.23 268 LEU A O 1
ATOM 2139 N N . GLN A 1 269 ? 12.966 -6.624 4.463 1.00 30.70 269 GLN A N 1
ATOM 2140 C CA . GLN A 1 269 ? 12.278 -5.959 5.569 1.00 30.70 269 GLN A CA 1
ATOM 2141 C C . GLN A 1 269 ? 13.289 -5.041 6.264 1.00 30.70 269 GLN A C 1
ATOM 2143 O O . GLN A 1 269 ? 13.821 -5.357 7.328 1.00 30.70 269 GLN A O 1
ATOM 2148 N N . ILE A 1 270 ? 13.563 -3.888 5.655 1.00 22.77 270 ILE A N 1
ATOM 2149 C CA . ILE A 1 270 ? 13.900 -2.713 6.446 1.00 22.77 270 ILE A CA 1
ATOM 2150 C C . ILE A 1 270 ? 12.562 -2.062 6.784 1.00 22.77 270 ILE A C 1
ATOM 2152 O O . ILE A 1 270 ? 11.946 -1.392 5.961 1.00 22.77 270 ILE A O 1
ATOM 2156 N N . SER A 1 271 ? 12.104 -2.268 8.016 1.00 26.64 271 SER A N 1
ATOM 2157 C CA . SER A 1 271 ? 11.024 -1.480 8.612 1.00 26.64 271 SER A CA 1
ATOM 2158 C C . SER A 1 271 ? 11.550 -0.079 8.949 1.00 26.64 271 SER A C 1
ATOM 2160 O O . SER A 1 271 ? 11.634 0.286 10.117 1.00 26.64 271 SER A O 1
ATOM 2162 N N . MET A 1 272 ? 11.991 0.674 7.940 1.00 22.52 272 MET A N 1
ATOM 2163 C CA . MET A 1 272 ? 12.319 2.094 8.056 1.00 22.52 272 MET A CA 1
ATOM 2164 C C . MET A 1 272 ? 11.534 2.830 6.982 1.00 22.52 272 MET A C 1
ATOM 2166 O O . MET A 1 272 ? 11.957 2.925 5.832 1.00 22.52 272 MET A O 1
ATOM 2170 N N . ALA A 1 273 ? 10.374 3.352 7.361 1.00 27.00 273 ALA A N 1
ATOM 2171 C CA . ALA A 1 273 ? 9.713 4.360 6.553 1.00 27.00 273 ALA A CA 1
ATOM 2172 C C . ALA A 1 273 ? 10.243 5.731 6.989 1.00 27.00 273 ALA A C 1
ATOM 2174 O O . ALA A 1 273 ? 10.034 6.150 8.123 1.00 27.00 273 ALA A O 1
ATOM 2175 N N . ARG A 1 274 ? 10.931 6.448 6.096 1.00 23.72 274 ARG A N 1
ATOM 2176 C CA . ARG A 1 274 ? 11.148 7.891 6.264 1.00 23.72 274 ARG A CA 1
ATOM 2177 C C . ARG A 1 274 ? 9.871 8.574 5.784 1.00 23.72 274 ARG A C 1
ATOM 2179 O O . ARG A 1 274 ? 9.483 8.397 4.630 1.00 23.72 274 ARG A O 1
ATOM 2186 N N . LEU A 1 275 ? 9.175 9.296 6.660 1.00 27.97 275 LEU A N 1
ATOM 2187 C CA . LEU A 1 275 ? 7.965 10.025 6.269 1.00 27.97 275 LEU A CA 1
ATOM 2188 C C . LEU A 1 275 ? 8.380 11.185 5.353 1.00 27.97 275 LEU A C 1
ATOM 2190 O O . LEU A 1 275 ? 9.030 12.122 5.813 1.00 27.97 275 LEU A O 1
ATOM 2194 N N . LEU A 1 276 ? 8.024 11.109 4.068 1.00 26.44 276 LEU A N 1
ATOM 2195 C CA . LEU A 1 276 ? 8.254 12.157 3.069 1.00 26.44 276 LEU A CA 1
ATOM 2196 C C . LEU A 1 276 ? 6.909 12.779 2.656 1.00 26.44 276 LEU A C 1
ATOM 2198 O O . LEU A 1 276 ? 6.002 12.080 2.202 1.00 26.44 276 LEU A O 1
ATOM 2202 N N . GLY A 1 277 ? 6.759 14.093 2.847 1.00 24.84 277 GLY A N 1
ATOM 2203 C CA . GLY A 1 277 ? 5.529 14.843 2.579 1.00 24.84 277 GLY A CA 1
ATOM 2204 C C . GLY A 1 277 ? 5.479 15.554 1.215 1.00 24.84 277 GLY A C 1
ATOM 2205 O O . GLY A 1 277 ? 6.149 16.559 1.021 1.00 24.84 277 GLY A O 1
ATOM 2206 N N . THR A 1 278 ? 4.562 15.095 0.355 1.00 26.41 278 THR A N 1
ATOM 2207 C CA . THR A 1 278 ? 4.038 15.637 -0.928 1.00 26.41 278 THR A CA 1
ATOM 2208 C C . THR A 1 278 ? 4.958 15.697 -2.152 1.00 26.41 278 THR A C 1
ATOM 2210 O O . THR A 1 278 ? 6.028 16.291 -2.135 1.00 26.41 278 THR A O 1
ATOM 2213 N N . GLY A 1 279 ? 4.437 15.114 -3.241 1.00 27.66 279 GLY A N 1
ATOM 2214 C CA . GLY A 1 279 ? 5.150 14.745 -4.458 1.00 27.66 279 GLY A CA 1
ATOM 2215 C C . GLY A 1 279 ? 5.619 13.297 -4.354 1.00 27.66 279 GLY A C 1
ATOM 2216 O O . GLY A 1 279 ? 6.815 13.071 -4.193 1.00 27.66 279 GLY A O 1
ATOM 2217 N N . PHE A 1 280 ? 4.698 12.319 -4.372 1.00 31.30 280 PHE A N 1
ATOM 2218 C CA . PHE A 1 280 ? 5.136 10.945 -4.622 1.00 31.30 280 PHE A CA 1
ATOM 2219 C C . PHE A 1 280 ? 5.523 10.895 -6.093 1.00 31.30 280 PHE A C 1
ATOM 2221 O O . PHE A 1 280 ? 4.712 10.831 -7.002 1.00 31.30 280 PHE A O 1
ATOM 2228 N N . ASP A 1 281 ? 6.802 11.129 -6.290 1.00 31.36 281 ASP A N 1
ATOM 2229 C CA . ASP A 1 281 ? 7.523 10.884 -7.504 1.00 31.36 281 ASP A CA 1
ATOM 2230 C C . ASP A 1 281 ? 8.688 10.040 -7.028 1.00 31.36 281 ASP A C 1
ATOM 2232 O O . ASP A 1 281 ? 9.530 10.527 -6.265 1.00 31.36 281 ASP A O 1
ATOM 2236 N N . ILE A 1 282 ? 8.730 8.765 -7.414 1.00 35.16 282 ILE A N 1
ATOM 2237 C CA . ILE A 1 282 ? 9.817 7.887 -6.974 1.00 35.16 282 ILE A CA 1
ATOM 2238 C C . ILE A 1 282 ? 11.204 8.427 -7.387 1.00 35.16 282 ILE A C 1
ATOM 2240 O O . ILE A 1 282 ? 12.216 8.051 -6.798 1.00 35.16 282 ILE A O 1
ATOM 2244 N N . ARG A 1 283 ? 11.267 9.398 -8.315 1.00 31.48 283 ARG A N 1
ATOM 2245 C CA . ARG A 1 283 ? 12.491 10.142 -8.660 1.00 31.48 283 ARG A CA 1
ATOM 2246 C C . ARG A 1 283 ? 13.092 10.928 -7.479 1.00 31.48 283 ARG A C 1
ATOM 2248 O O . ARG A 1 283 ? 14.300 11.148 -7.459 1.00 31.48 283 ARG A O 1
ATOM 2255 N N . ASN A 1 284 ? 12.303 11.318 -6.471 1.00 28.92 284 ASN A N 1
ATOM 2256 C CA . ASN A 1 284 ? 12.783 12.117 -5.330 1.00 28.92 284 ASN A CA 1
ATOM 2257 C C . ASN A 1 284 ? 13.482 11.311 -4.222 1.00 28.92 284 ASN A C 1
ATOM 2259 O O . ASN A 1 284 ? 14.089 11.916 -3.340 1.00 28.92 284 ASN A O 1
ATOM 2263 N N . LEU A 1 285 ? 13.486 9.975 -4.284 1.00 31.64 285 LEU A N 1
ATOM 2264 C CA . LEU A 1 285 ? 14.361 9.156 -3.430 1.00 31.64 285 LEU A CA 1
ATOM 2265 C C . LEU A 1 285 ? 15.852 9.289 -3.809 1.00 31.64 285 LEU A C 1
ATOM 2267 O O . LEU A 1 285 ? 16.715 8.876 -3.041 1.00 31.64 285 LEU A O 1
ATOM 2271 N N . TRP A 1 286 ? 16.140 9.920 -4.953 1.00 35.72 286 TRP A N 1
ATOM 2272 C CA . TRP A 1 286 ? 17.413 9.831 -5.668 1.00 35.72 286 TRP A CA 1
ATOM 2273 C C . TRP A 1 286 ? 17.965 11.202 -6.138 1.00 35.72 286 TRP A C 1
ATOM 2275 O O . TRP A 1 286 ? 18.930 11.299 -6.879 1.00 35.72 286 TRP A O 1
ATOM 2285 N N . GLY A 1 287 ? 17.411 12.322 -5.654 1.00 27.25 287 GLY A N 1
ATOM 2286 C CA . GLY A 1 287 ? 18.119 13.613 -5.702 1.00 27.25 287 GLY A CA 1
ATOM 2287 C C . GLY A 1 287 ? 18.130 14.387 -7.033 1.00 27.25 287 GLY A C 1
ATOM 2288 O O . GLY A 1 287 ? 19.081 15.131 -7.282 1.00 27.25 287 GLY A O 1
ATOM 2289 N N . ARG A 1 288 ? 17.073 14.337 -7.860 1.00 32.22 288 ARG A N 1
ATOM 2290 C CA . ARG A 1 288 ? 16.907 15.300 -8.975 1.00 32.22 288 ARG A CA 1
ATOM 2291 C C . ARG A 1 288 ? 15.568 16.039 -8.960 1.00 32.22 288 ARG A C 1
ATOM 2293 O O . ARG A 1 288 ? 14.505 15.435 -8.986 1.00 32.22 288 ARG A O 1
ATOM 2300 N N . ARG A 1 289 ? 15.648 17.378 -9.006 1.00 32.97 289 ARG A N 1
ATOM 2301 C CA . ARG A 1 289 ? 14.520 18.301 -9.217 1.00 32.97 289 ARG A CA 1
ATOM 2302 C C . ARG A 1 289 ? 14.062 18.228 -10.678 1.00 32.97 289 ARG A C 1
ATOM 2304 O O . ARG A 1 289 ? 14.769 18.706 -11.562 1.00 32.97 289 ARG A O 1
ATOM 2311 N N . GLY A 1 290 ? 12.884 17.663 -10.917 1.00 33.06 290 GLY A N 1
ATOM 2312 C CA . GLY A 1 290 ? 12.140 17.763 -12.174 1.00 33.06 290 GLY A CA 1
ATOM 2313 C C . GLY A 1 290 ? 10.714 18.225 -11.882 1.00 33.06 290 GLY A C 1
ATOM 2314 O O . GLY A 1 290 ? 10.138 17.824 -10.875 1.00 33.06 290 GLY A O 1
ATOM 2315 N N . THR A 1 291 ? 10.174 19.116 -12.711 1.00 28.64 291 THR A N 1
ATOM 2316 C CA . THR A 1 291 ? 8.854 19.737 -12.526 1.00 28.64 291 THR A CA 1
ATOM 2317 C C . THR A 1 291 ? 7.721 18.721 -12.670 1.00 28.64 291 THR A C 1
ATOM 2319 O O . THR A 1 291 ? 7.760 17.838 -13.531 1.00 28.64 291 THR A O 1
ATOM 2322 N N . SER A 1 292 ? 6.718 18.834 -11.798 1.00 32.31 292 SER A N 1
ATOM 2323 C CA . SER A 1 292 ? 5.602 17.896 -11.698 1.00 32.31 292 SER A CA 1
ATOM 2324 C C . SER A 1 292 ? 4.420 18.330 -12.571 1.00 32.31 292 SER A C 1
ATOM 2326 O O . SER A 1 292 ? 4.302 19.486 -12.977 1.00 32.31 292 SER A O 1
ATOM 2328 N N . TRP A 1 293 ? 3.491 17.407 -12.823 1.00 30.58 293 TRP A N 1
ATOM 2329 C CA . TRP A 1 293 ? 2.209 17.719 -13.468 1.00 30.58 293 TRP A CA 1
ATOM 2330 C C . TRP A 1 293 ? 1.297 18.600 -12.585 1.00 30.58 293 TRP A C 1
ATOM 2332 O O . TRP A 1 293 ? 0.392 19.246 -13.101 1.00 30.58 293 TRP A O 1
ATOM 2342 N N . LEU A 1 294 ? 1.570 18.684 -11.273 1.00 32.03 294 LEU A N 1
ATOM 2343 C CA . LEU A 1 294 ? 0.842 19.528 -10.314 1.00 32.03 294 LEU A CA 1
ATOM 2344 C C . LEU A 1 294 ? 1.184 21.025 -10.433 1.00 32.03 294 LEU A C 1
ATOM 2346 O O . LEU A 1 294 ? 0.479 21.845 -9.858 1.00 32.03 294 LEU A O 1
ATOM 2350 N N . ASP A 1 295 ? 2.220 21.397 -11.191 1.00 33.06 295 ASP A N 1
ATOM 2351 C CA . ASP A 1 295 ? 2.686 22.788 -11.309 1.00 33.06 295 ASP A CA 1
ATOM 2352 C C . ASP A 1 295 ? 1.946 23.605 -12.394 1.00 33.06 295 ASP A C 1
ATOM 2354 O O . ASP A 1 295 ? 2.404 24.682 -12.774 1.00 33.06 295 ASP A O 1
ATOM 2358 N N . ARG A 1 296 ? 0.829 23.102 -12.947 1.00 30.53 296 ARG A N 1
ATOM 2359 C CA . ARG A 1 296 ? 0.158 23.710 -14.117 1.00 30.53 296 ARG A CA 1
ATOM 2360 C C . ARG A 1 296 ? -1.159 24.441 -13.867 1.00 30.53 296 ARG A C 1
ATOM 2362 O O . ARG A 1 296 ? -1.726 24.936 -14.834 1.00 30.53 296 ARG A O 1
ATOM 2369 N N . GLU A 1 297 ? -1.613 24.591 -12.629 1.00 29.61 297 GLU A N 1
ATOM 2370 C CA . GLU A 1 297 ? -2.800 25.411 -12.350 1.00 29.61 297 GLU A CA 1
ATOM 2371 C C . GLU A 1 297 ? -2.513 26.430 -11.243 1.00 29.61 297 GLU A C 1
ATOM 2373 O O . GLU A 1 297 ? -2.565 26.131 -10.049 1.00 29.61 297 GLU A O 1
ATOM 2378 N N . SER A 1 298 ? -2.160 27.637 -11.696 1.00 34.69 298 SER A N 1
ATOM 2379 C CA . SER A 1 298 ? -2.208 28.903 -10.959 1.00 34.69 298 SER A CA 1
ATOM 2380 C C . SER A 1 298 ? -3.474 29.666 -11.320 1.00 34.69 298 SER A C 1
ATOM 2382 O O . SER A 1 298 ? -3.704 29.784 -12.548 1.00 34.69 298 SER A O 1
#

InterPro domains:
  IPR017850 Alkaline-phosphatase-like, core domain superfamily [G3DSA:3.40.720.10] (19-181)
  IPR017850 Alkaline-phosphatase-like, core domain superfamily [G3DSA:3.40.720.10] (182-274)
  IPR017850 Alkaline-phosphatase-like, core domain superfamily [SSF53649] (13-257)
  IPR032506 N-sulphoglucosamine sulphohydrolase, C-terminal [PF16347] (181-252)
  IPR050738 Sulfatase enzyme [PTHR42693] (180-243)

Secondary structure (DSSP, 8-state):
---------------EEEEE----SS---TTT-----TTPPPHHHHHHHTT-EEEEEE----S-GGG---SEEEE-----HHHHHHHHHHHHHHHHHTT--EEEEEE--TTS--TTSS--STTS---TTS------GGGPPPPTTS---HHHHHHHHHHHHHHHHHHHHHHHHHHHHHHTT-----SS--TT-S-SS-EE-S---GGGHHHHHHHHTT-GGGPPTT-S---SGGGTT-SSPPPTTTS-------------SS------------EE-S---GGGGTT-----GGGG--

Foldseek 3Di:
DDDDDDPPPPDQPLFEAEDEDQDDDFFLDPPPNDADDPPDQDPQNVVVVVFAQEEEAEDDRYDDPVNRDHPYYHYDPDQQLLVSLVVLLVSLVVCVVVVHRYYYYYHHCPQPADPVNPARCLPPDYDPLQDFDFDDLVPDDDPPPDDSDSSSSVRRRRNLRRVSSVVSSVVSNQVSCVVSVDDDQDLNPPPPQPDAFAWQPAFAFPLQSSQLSCVSNVNNVVDDPDRPHHHCVVRSNPNDYDDCVRPPRDDDWDDDDDDPDDPDDDPGPPRGDTRTGDDPDVCVVPDDDDDDPVVPDD

pLDDT: mean 70.6, std 24.92, range [18.75, 97.31]